Protein AF-A0A8S3JL96-F1 (afdb_monomer_lite)

pLDDT: mean 85.74, std 7.93, range [50.88, 94.62]

InterPro domains:
  IPR024743 Dynein heavy chain, coiled coil stalk [PF12777] (14-176)
  IPR026983 Dynein heavy chain [PTHR45703] (1-177)

Structure (mmCIF, N/CA/C/O backbone):
data_AF-A0A8S3JL96-F1
#
_entry.id   AF-A0A8S3JL96-F1
#
loop_
_atom_site.group_PDB
_atom_site.id
_atom_site.type_symbol
_atom_site.label_atom_id
_atom_site.label_alt_id
_atom_site.label_comp_id
_atom_site.label_asym_id
_atom_site.label_entity_id
_atom_site.label_seq_id
_atom_site.pdbx_PDB_ins_code
_atom_site.Cartn_x
_atom_site.Cartn_y
_atom_site.Cartn_z
_atom_site.occupancy
_atom_site.B_iso_or_equiv
_atom_site.auth_seq_id
_atom_site.auth_comp_id
_atom_site.auth_asym_id
_atom_site.auth_atom_id
_atom_site.pdbx_PDB_model_num
ATOM 1 N N . MET A 1 1 ? -41.394 -16.603 81.533 1.00 56.28 1 MET A N 1
ATOM 2 C CA . MET A 1 1 ? -42.160 -16.018 80.413 1.00 56.28 1 MET A CA 1
ATOM 3 C C . MET A 1 1 ? -42.351 -14.508 80.571 1.00 56.28 1 MET A C 1
ATOM 5 O O . MET A 1 1 ? -41.988 -13.800 79.649 1.00 56.28 1 MET A O 1
ATOM 9 N N . GLN A 1 2 ? -42.802 -13.979 81.721 1.00 60.47 2 GLN A N 1
ATOM 10 C CA . GLN A 1 2 ? -42.933 -12.517 81.937 1.00 60.47 2 GLN A CA 1
ATOM 11 C C . GLN A 1 2 ? -41.610 -11.730 81.825 1.00 60.47 2 GLN A C 1
ATOM 13 O O . GLN A 1 2 ? -41.529 -10.805 81.030 1.00 60.47 2 GLN A O 1
ATOM 18 N N . LYS A 1 3 ? -40.536 -12.168 82.503 1.00 60.88 3 LYS A N 1
ATOM 19 C CA . LYS A 1 3 ? -39.196 -11.545 82.381 1.00 60.88 3 LYS A CA 1
ATOM 20 C C . LYS A 1 3 ? -38.613 -11.588 80.961 1.00 60.88 3 LYS A C 1
ATOM 22 O O . LYS A 1 3 ? -37.735 -10.810 80.616 1.00 60.88 3 LYS A O 1
ATOM 27 N N . THR A 1 4 ? -39.072 -12.538 80.149 1.00 60.00 4 THR A N 1
ATOM 28 C CA . THR A 1 4 ? -38.648 -12.697 78.756 1.00 60.00 4 THR A CA 1
ATOM 29 C C . THR A 1 4 ? -39.321 -11.643 77.873 1.00 60.00 4 THR A C 1
ATOM 31 O O . THR A 1 4 ? -38.660 -11.068 77.020 1.00 60.00 4 THR A O 1
ATOM 34 N N . LEU A 1 5 ? -40.599 -11.339 78.135 1.00 63.16 5 LEU A N 1
ATOM 35 C CA . LEU A 1 5 ? -41.373 -10.297 77.449 1.00 63.16 5 LEU A CA 1
ATOM 36 C C . LEU A 1 5 ? -40.891 -8.879 77.802 1.00 63.16 5 LEU A C 1
ATOM 38 O O . LEU A 1 5 ? -40.748 -8.058 76.903 1.00 63.16 5 LEU A O 1
ATOM 42 N N . GLU A 1 6 ? -40.563 -8.613 79.072 1.00 67.25 6 GLU A N 1
ATOM 43 C CA . GLU A 1 6 ? -40.017 -7.312 79.510 1.00 67.25 6 GLU A CA 1
ATOM 44 C C . GLU A 1 6 ? -38.640 -7.001 78.897 1.00 67.25 6 GLU A C 1
ATOM 46 O O . GLU A 1 6 ? -38.364 -5.851 78.573 1.00 67.25 6 GLU A O 1
ATOM 51 N N . ASN A 1 7 ? -37.788 -8.012 78.675 1.00 72.38 7 ASN A N 1
ATOM 52 C CA . ASN A 1 7 ? -36.484 -7.831 78.018 1.00 72.38 7 ASN A CA 1
ATOM 53 C C . ASN A 1 7 ? -36.574 -7.699 76.487 1.00 72.38 7 ASN A C 1
ATOM 55 O O . ASN A 1 7 ? -35.686 -7.110 75.875 1.00 72.38 7 ASN A O 1
ATOM 59 N N . LEU A 1 8 ? -37.622 -8.242 75.862 1.00 74.75 8 LEU A N 1
ATOM 60 C CA . LEU A 1 8 ? -37.843 -8.162 74.412 1.00 74.75 8 LEU A CA 1
ATOM 61 C C . LEU A 1 8 ? -38.391 -6.794 73.980 1.00 74.75 8 LEU A C 1
ATOM 63 O O . LEU A 1 8 ? -38.105 -6.336 72.880 1.00 74.75 8 LEU A O 1
ATOM 67 N N . GLN A 1 9 ? -39.136 -6.116 74.853 1.00 74.44 9 GLN A N 1
ATOM 68 C CA . GLN A 1 9 ? -39.719 -4.798 74.589 1.00 74.44 9 GLN A CA 1
ATOM 69 C C . GLN A 1 9 ? -38.694 -3.700 74.227 1.00 74.44 9 GLN A C 1
ATOM 71 O O . GLN A 1 9 ? -38.885 -3.041 73.206 1.00 74.44 9 GLN A O 1
ATOM 76 N N . PRO A 1 10 ? -37.592 -3.491 74.978 1.00 82.06 10 PRO A N 1
ATOM 77 C CA . PRO A 1 10 ? -36.582 -2.495 74.612 1.00 82.06 10 PRO A CA 1
ATOM 78 C C . PRO A 1 10 ? -35.797 -2.885 73.352 1.00 82.06 10 PRO A C 1
ATOM 80 O O . PRO A 1 10 ? -35.414 -2.007 72.584 1.00 82.06 10 PRO A O 1
ATOM 83 N N . GLN A 1 11 ? -35.608 -4.186 73.101 1.00 80.06 11 GLN A N 1
ATOM 84 C CA . GLN A 1 11 ? -34.955 -4.678 71.884 1.00 80.06 11 GLN A CA 1
ATOM 85 C C . GLN A 1 11 ? -35.807 -4.433 70.635 1.00 80.06 11 GLN A C 1
ATOM 87 O O . GLN A 1 11 ? -35.257 -4.107 69.588 1.00 80.06 11 GLN A O 1
ATOM 92 N N . LEU A 1 12 ? -37.135 -4.546 70.745 1.00 79.56 12 LEU A N 1
ATOM 93 C CA . LEU A 1 12 ? -38.063 -4.207 69.664 1.00 79.56 12 LEU A CA 1
ATOM 94 C C . LEU A 1 12 ? -37.990 -2.718 69.312 1.00 79.56 12 LEU A C 1
ATOM 96 O O . LEU A 1 12 ? -37.844 -2.389 68.147 1.00 79.56 12 LEU A O 1
ATOM 100 N N . VAL A 1 13 ? -37.967 -1.826 70.306 1.00 82.31 13 VAL A N 1
ATOM 101 C CA . VAL A 1 13 ? -37.854 -0.374 70.068 1.00 82.31 13 VAL A CA 1
ATOM 102 C C . VAL A 1 13 ? -36.514 0.009 69.425 1.00 82.31 13 VAL A C 1
ATOM 104 O O . VAL A 1 13 ? -36.451 0.918 68.597 1.00 82.31 13 VAL A O 1
ATOM 107 N N . GLU A 1 14 ? -35.423 -0.663 69.798 1.00 85.81 14 GLU A N 1
ATOM 108 C CA . GLU A 1 14 ? -34.106 -0.442 69.187 1.00 85.81 14 GLU A CA 1
ATOM 109 C C . GLU A 1 14 ? -34.034 -0.998 67.754 1.00 85.81 14 GLU A C 1
ATOM 111 O O . GLU A 1 14 ? -33.449 -0.371 66.870 1.00 85.81 14 GLU A O 1
ATOM 116 N N . MET A 1 15 ? -34.661 -2.153 67.513 1.00 80.12 15 MET A N 1
ATOM 117 C CA . MET A 1 15 ? -34.818 -2.738 66.180 1.00 80.12 15 MET A CA 1
ATOM 118 C C . MET A 1 15 ? -35.679 -1.852 65.278 1.00 80.12 15 MET A C 1
ATOM 120 O O . MET A 1 15 ? -35.265 -1.589 64.156 1.00 80.12 15 MET A O 1
ATOM 124 N N . ASP A 1 16 ? -36.801 -1.328 65.774 1.00 83.94 16 ASP A N 1
ATOM 125 C CA . ASP A 1 16 ? -37.685 -0.425 65.028 1.00 83.94 16 ASP A CA 1
ATOM 126 C C . ASP A 1 16 ? -36.937 0.849 64.606 1.00 83.94 16 ASP A C 1
ATOM 128 O O . ASP A 1 16 ? -36.975 1.235 63.441 1.00 83.94 16 ASP A O 1
ATOM 132 N N . LYS A 1 17 ? -36.135 1.440 65.506 1.00 88.31 17 LYS A N 1
ATOM 133 C CA . LYS A 1 17 ? -35.262 2.575 65.154 1.00 88.31 17 LYS A CA 1
ATOM 134 C C . LYS A 1 17 ? -34.233 2.232 64.079 1.00 88.31 17 LYS A C 1
ATOM 136 O O . LYS A 1 17 ? -34.020 3.027 63.170 1.00 88.31 17 LYS A O 1
ATOM 141 N N . LYS A 1 18 ? -33.596 1.059 64.160 1.00 85.56 18 LYS A N 1
ATOM 142 C CA . LYS A 1 18 ? -32.660 0.598 63.119 1.00 85.56 18 LYS A CA 1
ATOM 143 C C . LYS A 1 18 ? -33.362 0.346 61.787 1.00 85.56 18 LYS A C 1
ATOM 145 O O . LYS A 1 18 ? -32.777 0.606 60.738 1.00 85.56 18 LYS A O 1
ATOM 150 N N . VAL A 1 19 ? -34.595 -0.155 61.806 1.00 86.56 19 VAL A N 1
ATOM 151 C CA . VAL A 1 19 ? -35.411 -0.328 60.598 1.00 86.56 19 VAL A CA 1
ATOM 152 C C . VAL A 1 19 ? -35.712 1.033 59.967 1.00 86.56 19 VAL A C 1
ATOM 154 O O . VAL A 1 19 ? -35.485 1.197 58.772 1.00 86.56 19 VAL A O 1
ATOM 157 N N . ASP A 1 20 ? -36.104 2.033 60.757 1.00 88.88 20 ASP A N 1
ATOM 158 C CA . ASP A 1 20 ? -36.345 3.392 60.256 1.00 88.88 20 ASP A CA 1
ATOM 159 C C . ASP A 1 20 ? -35.069 4.043 59.688 1.00 88.88 20 ASP A C 1
ATOM 161 O O . ASP A 1 20 ? -35.088 4.617 58.598 1.00 88.88 20 ASP A O 1
ATOM 165 N N . GLU A 1 21 ? -33.930 3.911 60.375 1.00 91.06 21 GLU A N 1
ATOM 166 C CA . GLU A 1 21 ? -32.639 4.431 59.899 1.00 91.06 21 GLU A CA 1
ATOM 167 C C . GLU A 1 21 ? -32.187 3.760 58.594 1.00 91.06 21 GLU A C 1
ATOM 169 O O . GLU A 1 21 ? -31.710 4.427 57.672 1.00 91.06 21 GLU A O 1
ATOM 174 N N . THR A 1 22 ? -32.357 2.441 58.485 1.00 87.25 22 THR A N 1
ATOM 175 C CA . THR A 1 22 ? -31.994 1.697 57.269 1.00 87.25 22 THR A CA 1
ATOM 176 C C . THR A 1 22 ? -32.932 1.997 56.104 1.00 87.25 22 THR A C 1
ATOM 178 O O . THR A 1 22 ? -32.457 2.100 54.974 1.00 87.25 22 THR A O 1
ATOM 181 N N . LEU A 1 23 ? -34.225 2.231 56.351 1.00 91.94 23 LEU A N 1
ATOM 182 C CA . LEU A 1 23 ? -35.177 2.667 55.324 1.00 91.94 23 LEU A CA 1
ATOM 183 C C . LEU A 1 23 ? -34.748 3.987 54.669 1.00 91.94 23 LEU A C 1
ATOM 18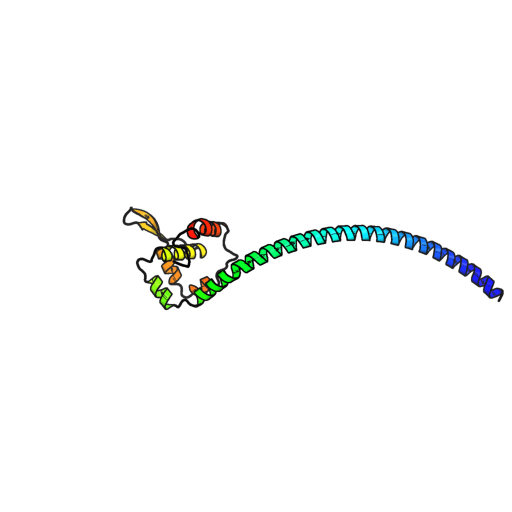5 O O . LEU A 1 23 ? -34.753 4.087 53.442 1.00 91.94 23 LEU A O 1
ATOM 189 N N . VAL A 1 24 ? -34.293 4.964 55.459 1.00 92.81 24 VAL A N 1
ATOM 190 C CA . VAL A 1 24 ? -33.800 6.254 54.938 1.00 92.81 24 VAL A CA 1
ATOM 191 C C . VAL A 1 24 ? -32.562 6.074 54.051 1.00 92.81 24 VAL A C 1
ATOM 193 O O . VAL A 1 24 ? -32.437 6.725 53.011 1.00 92.81 24 VAL A O 1
ATOM 196 N N . ILE A 1 25 ? -31.644 5.181 54.433 1.00 91.81 25 ILE A N 1
ATOM 197 C CA . ILE A 1 25 ? -30.442 4.878 53.639 1.00 91.81 25 ILE A CA 1
ATOM 198 C C . ILE A 1 25 ? -30.833 4.220 52.310 1.00 91.81 25 ILE A C 1
ATOM 200 O O . ILE A 1 25 ? -30.373 4.658 51.256 1.00 91.81 25 ILE A O 1
ATOM 204 N N . VAL A 1 26 ? -31.733 3.233 52.347 1.00 91.94 26 VAL A N 1
ATOM 205 C CA . VAL A 1 26 ? -32.210 2.520 51.152 1.00 91.94 26 VAL A CA 1
ATOM 206 C C . VAL A 1 26 ? -32.914 3.466 50.177 1.00 91.94 26 VAL A C 1
ATOM 208 O O . VAL A 1 26 ? -32.698 3.371 48.969 1.00 91.94 26 VAL A O 1
ATOM 211 N N . GLU A 1 27 ? -33.728 4.409 50.659 1.00 92.31 27 GLU A N 1
ATOM 212 C CA . GLU A 1 27 ? -34.361 5.405 49.786 1.00 92.31 27 GLU A CA 1
ATOM 213 C C . GLU A 1 27 ? -33.339 6.330 49.111 1.00 92.31 27 GLU A C 1
ATOM 215 O O . GLU A 1 27 ? -33.472 6.649 47.919 1.00 92.31 27 GLU A O 1
ATOM 220 N N . ARG A 1 28 ? -32.285 6.724 49.839 1.00 92.81 28 ARG A N 1
ATOM 221 C CA . ARG A 1 28 ? -31.193 7.529 49.278 1.00 92.81 28 ARG A CA 1
ATOM 222 C C . ARG A 1 28 ? -30.441 6.762 48.192 1.00 92.81 28 ARG A C 1
ATOM 224 O O . ARG A 1 28 ? -30.298 7.274 47.082 1.00 92.81 28 ARG A O 1
ATOM 231 N N . GLU A 1 29 ? -30.031 5.532 48.486 1.00 92.94 29 GLU A N 1
ATOM 232 C CA . GLU A 1 29 ? -29.316 4.661 47.546 1.00 92.94 29 GLU A CA 1
ATOM 233 C C . GLU A 1 29 ? -30.158 4.346 46.308 1.00 92.94 29 GLU A C 1
ATOM 235 O O . GLU A 1 29 ? -29.654 4.398 45.189 1.00 92.94 29 GLU A O 1
ATOM 240 N N . LYS A 1 30 ? -31.465 4.108 46.470 1.00 93.38 30 LYS A N 1
ATOM 241 C CA . LYS A 1 30 ? -32.387 3.897 45.346 1.00 93.38 30 LYS A CA 1
ATOM 242 C C . LYS A 1 30 ? -32.436 5.111 44.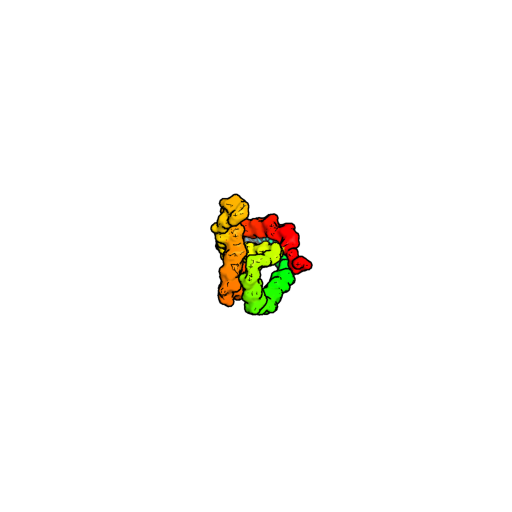418 1.00 93.38 30 LYS A C 1
ATOM 244 O O 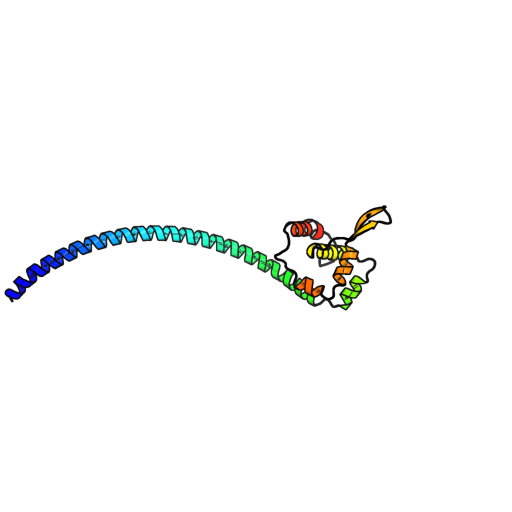. LYS A 1 30 ? -32.448 4.961 43.199 1.00 93.38 30 LYS A O 1
ATOM 249 N N . THR A 1 31 ? -32.450 6.316 44.982 1.00 92.00 31 THR A N 1
ATOM 250 C CA . THR A 1 31 ? -32.481 7.559 44.199 1.00 92.00 31 THR A CA 1
ATOM 251 C C . THR A 1 31 ? -31.159 7.794 43.465 1.00 92.00 31 THR A C 1
ATOM 253 O O . THR A 1 31 ? -31.159 8.212 42.305 1.00 92.00 31 THR A O 1
ATOM 256 N N . GLU A 1 32 ? -30.029 7.510 44.115 1.00 92.88 32 GLU A N 1
ATOM 257 C CA . GLU A 1 32 ? -28.696 7.573 43.504 1.00 92.88 32 GLU A CA 1
ATOM 258 C C . GLU A 1 32 ? -28.538 6.531 42.385 1.00 92.88 32 GLU A C 1
ATOM 260 O O . GLU A 1 32 ? -28.076 6.876 41.297 1.00 92.88 32 GLU A O 1
ATOM 265 N N . ALA A 1 33 ? -29.010 5.299 42.599 1.00 91.25 33 ALA A N 1
ATOM 266 C CA . ALA A 1 33 ? -28.988 4.228 41.606 1.00 91.25 33 ALA A CA 1
ATOM 267 C C . ALA A 1 33 ? -29.780 4.596 40.342 1.00 91.25 33 ALA A C 1
ATOM 269 O O . ALA A 1 33 ? -29.262 4.444 39.240 1.00 91.25 33 ALA A O 1
ATOM 270 N N . VAL A 1 34 ? -30.985 5.164 40.486 1.00 93.50 34 VAL A N 1
ATOM 271 C CA . VAL A 1 34 ? -31.799 5.617 39.339 1.00 93.50 34 VAL A CA 1
ATOM 272 C C . VAL A 1 34 ? -31.100 6.730 38.552 1.00 93.50 34 VAL A C 1
ATOM 274 O O . VAL A 1 34 ? -31.136 6.732 37.321 1.00 93.50 34 VAL A O 1
ATOM 277 N N . ARG A 1 35 ? -30.439 7.678 39.234 1.00 91.50 35 ARG A N 1
ATOM 278 C CA . ARG A 1 35 ? -29.657 8.724 38.549 1.00 91.50 35 ARG A CA 1
ATOM 279 C C . ARG A 1 35 ? -28.484 8.125 37.783 1.00 91.50 35 ARG A C 1
ATOM 281 O O . ARG A 1 35 ? -28.261 8.499 36.635 1.00 91.50 35 ARG A O 1
ATOM 288 N N . GLN A 1 36 ? -27.756 7.200 38.403 1.00 90.56 36 GLN A N 1
ATOM 289 C CA . GLN A 1 36 ? -26.611 6.555 37.771 1.00 90.56 36 GLN A CA 1
ATOM 290 C C . GLN A 1 36 ? -27.039 5.719 36.560 1.00 90.56 36 GLN A C 1
ATOM 292 O O . GLN A 1 36 ? -26.405 5.805 35.515 1.00 90.56 36 GLN A O 1
ATOM 297 N N . GLU A 1 37 ? -28.141 4.977 36.662 1.00 92.31 37 GLU A N 1
ATOM 298 C CA . GLU A 1 37 ? -28.706 4.193 35.559 1.00 92.31 37 GLU A CA 1
ATOM 299 C C . GLU A 1 37 ? -29.090 5.080 34.365 1.00 92.31 37 GLU A C 1
ATOM 301 O O . GLU A 1 37 ? -28.793 4.743 33.221 1.00 92.31 37 GLU A O 1
ATOM 306 N N . GLN A 1 38 ? -29.679 6.256 34.615 1.00 91.94 38 GLN A N 1
ATOM 307 C CA . GLN A 1 38 ? -29.977 7.219 33.550 1.00 91.94 38 GLN A CA 1
ATOM 308 C C . GLN A 1 38 ? -28.717 7.732 32.847 1.00 91.94 38 GLN A C 1
ATOM 310 O O . GLN A 1 38 ? -28.725 7.864 31.624 1.00 91.94 38 GLN A O 1
ATOM 315 N N . ILE A 1 39 ? -27.647 8.009 33.597 1.00 91.88 39 ILE A N 1
ATOM 316 C CA . ILE A 1 39 ? -26.367 8.451 33.026 1.00 91.88 39 ILE A CA 1
ATOM 317 C C . ILE A 1 39 ? -25.762 7.331 32.176 1.00 91.88 39 ILE A C 1
ATOM 319 O O . ILE A 1 39 ? -25.439 7.560 31.012 1.00 91.88 39 ILE A O 1
ATOM 323 N N . VAL A 1 40 ? -25.687 6.111 32.721 1.00 93.56 40 VAL A N 1
ATOM 324 C CA . VAL A 1 40 ? -25.131 4.950 32.011 1.00 93.56 40 VAL A CA 1
ATOM 325 C C . VAL A 1 40 ? -25.903 4.668 30.727 1.00 93.56 40 VAL A C 1
ATOM 327 O O . VAL A 1 40 ? -25.275 4.430 29.704 1.00 93.56 40 VAL A O 1
ATOM 330 N N . ARG A 1 41 ? -27.238 4.766 30.736 1.00 93.00 41 ARG A N 1
ATOM 331 C CA . ARG A 1 41 ? -28.050 4.558 29.528 1.00 93.00 41 ARG A CA 1
ATOM 332 C C . ARG A 1 41 ? -27.712 5.557 28.419 1.00 93.00 41 ARG A C 1
ATOM 334 O O . ARG A 1 41 ? -27.582 5.168 27.265 1.00 93.00 41 ARG A O 1
ATOM 341 N N . VAL A 1 42 ? -27.558 6.837 28.762 1.00 93.31 42 VAL A N 1
ATOM 342 C CA . VAL A 1 42 ? -27.196 7.880 27.785 1.00 93.31 42 VAL A CA 1
ATOM 343 C C . VAL A 1 42 ? -25.785 7.656 27.237 1.00 93.31 42 VAL A C 1
ATOM 345 O O . VAL A 1 42 ? -25.544 7.858 26.046 1.00 93.31 42 VAL A O 1
ATOM 348 N N . ASP A 1 43 ? -24.847 7.246 28.087 1.00 92.00 43 ASP A N 1
ATOM 349 C CA . ASP A 1 43 ? -23.479 6.951 27.659 1.00 92.00 43 ASP A CA 1
ATOM 350 C C . ASP A 1 43 ? -23.411 5.675 26.805 1.00 92.00 43 ASP A C 1
ATOM 352 O O . ASP A 1 43 ? -22.670 5.638 25.824 1.00 92.00 43 ASP A O 1
ATOM 356 N N . GLU A 1 44 ? -24.225 4.663 27.113 1.00 93.44 44 GLU A N 1
ATOM 357 C CA . GLU A 1 44 ? -24.362 3.437 26.325 1.00 93.44 44 GLU A CA 1
ATOM 358 C C . GLU A 1 44 ? -24.942 3.719 24.933 1.00 93.44 44 GLU A C 1
ATOM 360 O O . GLU A 1 44 ? -24.410 3.223 23.939 1.00 93.44 44 GLU A O 1
ATOM 365 N N . GLU A 1 45 ? -25.976 4.561 24.830 1.00 93.06 45 GLU A N 1
ATOM 366 C CA . GLU A 1 45 ? -26.529 4.998 23.542 1.00 93.06 45 GLU A CA 1
ATOM 367 C C . GLU A 1 45 ? -25.456 5.688 22.685 1.00 93.06 45 GLU A C 1
ATOM 369 O O . GLU A 1 45 ? -25.216 5.277 21.548 1.00 93.06 45 GLU A O 1
ATOM 374 N N . LYS A 1 46 ? -24.722 6.658 23.248 1.00 92.94 46 LYS A N 1
ATOM 375 C CA . LYS A 1 46 ? -23.631 7.348 22.535 1.00 92.94 46 LYS A CA 1
ATOM 376 C C . LYS A 1 46 ? -22.497 6.406 22.137 1.00 92.94 46 LYS A C 1
ATOM 378 O O . LYS A 1 46 ? -21.952 6.528 21.039 1.00 92.94 46 LYS A O 1
ATOM 383 N N . ALA A 1 47 ? -22.117 5.480 23.015 1.00 93.44 47 ALA A N 1
ATOM 384 C CA . ALA A 1 47 ? -21.080 4.497 22.725 1.00 93.44 47 ALA A CA 1
ATOM 385 C C . ALA A 1 47 ? -21.508 3.563 21.585 1.00 93.44 47 ALA A C 1
ATOM 387 O O . ALA A 1 47 ? -20.707 3.273 20.695 1.00 93.44 47 ALA A O 1
ATOM 388 N N . ASN A 1 48 ? -22.773 3.138 21.571 1.00 94.62 48 ASN A N 1
ATOM 389 C CA . ASN A 1 48 ? -23.330 2.303 20.512 1.00 94.62 48 ASN A CA 1
ATOM 390 C C . ASN A 1 48 ? -23.425 3.047 19.173 1.00 94.62 48 ASN A C 1
ATOM 392 O O . ASN A 1 48 ? -23.097 2.461 18.143 1.00 94.62 48 ASN A O 1
ATOM 396 N N . GLU A 1 49 ? -23.789 4.332 19.167 1.00 94.00 49 GLU A N 1
ATOM 397 C CA . GLU A 1 49 ? -23.764 5.167 17.956 1.00 94.00 49 GLU A CA 1
ATOM 398 C C . GLU A 1 49 ? -22.346 5.311 17.386 1.00 94.00 49 GLU A C 1
ATOM 400 O O . GLU A 1 49 ? -22.119 5.102 16.191 1.00 94.00 49 GLU A O 1
ATOM 405 N N . GLN A 1 50 ? -21.365 5.622 18.239 1.00 92.69 50 GLN A N 1
ATOM 406 C CA . GLN A 1 50 ? -19.964 5.732 17.821 1.00 92.69 50 GLN A CA 1
ATOM 407 C C . GLN A 1 50 ? -19.419 4.398 17.314 1.00 92.69 50 GLN A C 1
ATOM 409 O O . GLN A 1 50 ? -18.715 4.367 16.304 1.00 92.69 50 GLN A O 1
ATOM 414 N N . LYS A 1 51 ? -19.773 3.296 17.981 1.00 94.00 51 LYS A N 1
ATOM 415 C CA . LYS A 1 51 ? -19.413 1.947 17.551 1.00 94.00 51 LYS A CA 1
ATOM 416 C C . LYS A 1 51 ? -20.009 1.626 16.184 1.00 94.00 51 LYS A C 1
ATOM 418 O O . LYS A 1 51 ? -19.271 1.186 15.314 1.00 94.00 51 LYS A O 1
ATOM 423 N N . ALA A 1 52 ? -21.296 1.897 15.970 1.00 94.12 52 ALA A N 1
ATOM 424 C CA . ALA A 1 52 ? -21.947 1.658 14.684 1.00 94.12 52 ALA A CA 1
ATOM 425 C C . ALA A 1 52 ? -21.285 2.456 13.548 1.00 94.12 52 ALA A C 1
ATOM 427 O O . ALA A 1 52 ? -21.037 1.909 12.476 1.00 94.12 52 ALA A O 1
ATOM 428 N N . SER A 1 53 ? -20.932 3.721 13.800 1.00 92.19 53 SER A N 1
ATOM 429 C CA . SER A 1 53 ? -20.199 4.555 12.839 1.00 92.19 53 SER A CA 1
ATOM 430 C C . SER A 1 53 ? -18.799 4.002 12.534 1.00 92.19 53 SER A C 1
ATOM 432 O O . SER A 1 53 ? -18.412 3.876 11.373 1.00 92.19 53 SER A O 1
ATOM 434 N N . ALA A 1 54 ? -18.049 3.598 13.563 1.00 92.88 54 ALA A N 1
ATOM 435 C CA . ALA A 1 54 ? -16.729 2.997 13.392 1.00 92.88 54 ALA A CA 1
ATOM 436 C C . ALA A 1 54 ? -16.789 1.651 12.649 1.00 92.88 54 ALA A C 1
ATOM 438 O O . ALA A 1 54 ? -15.956 1.394 11.780 1.00 92.88 54 ALA A O 1
ATOM 439 N N . ASP A 1 55 ? -17.785 0.817 12.959 1.00 93.75 55 ASP A N 1
ATOM 440 C CA . ASP A 1 55 ? -18.015 -0.468 12.299 1.00 93.75 55 ASP A CA 1
ATOM 441 C C . ASP A 1 55 ? -18.370 -0.270 10.818 1.00 93.75 55 ASP A C 1
ATOM 443 O O . ASP A 1 55 ? -17.886 -1.022 9.971 1.00 93.75 55 ASP A O 1
ATOM 447 N N . GLN A 1 56 ? -19.138 0.773 10.483 1.00 93.69 56 GLN A N 1
ATOM 448 C CA . GLN A 1 56 ? -19.438 1.121 9.094 1.00 93.69 56 GLN A CA 1
ATOM 449 C C . GLN A 1 56 ? -18.177 1.540 8.328 1.00 93.69 56 GLN A C 1
ATOM 451 O O . GLN A 1 56 ? -17.896 0.982 7.269 1.00 93.69 56 GLN A O 1
ATOM 456 N N . ILE A 1 57 ? -17.388 2.474 8.870 1.00 91.19 57 ILE A N 1
ATOM 457 C CA . ILE A 1 57 ? -16.141 2.930 8.232 1.00 91.19 57 ILE A CA 1
ATOM 458 C C . ILE A 1 57 ? -15.184 1.751 8.038 1.00 91.19 57 ILE A C 1
ATOM 460 O O . ILE A 1 57 ? -14.571 1.603 6.982 1.00 91.19 57 ILE A O 1
ATOM 464 N N . LYS A 1 58 ? -15.077 0.881 9.048 1.00 92.88 58 LYS A N 1
ATOM 465 C CA . LYS A 1 58 ? -14.255 -0.323 8.965 1.00 92.88 58 LYS A CA 1
ATOM 466 C C . LYS A 1 58 ? -14.728 -1.244 7.841 1.00 92.88 58 LYS A C 1
ATOM 468 O O . LYS A 1 58 ? -13.901 -1.682 7.050 1.00 92.88 58 LYS A O 1
ATOM 473 N N . ALA A 1 59 ? -16.030 -1.507 7.749 1.00 92.81 59 ALA A N 1
ATOM 474 C CA . ALA A 1 59 ? -16.590 -2.354 6.701 1.00 92.81 59 ALA A CA 1
ATOM 475 C C . ALA A 1 59 ? -16.340 -1.782 5.294 1.00 92.81 59 ALA A C 1
ATOM 477 O O . ALA A 1 59 ? -16.001 -2.534 4.381 1.00 92.81 59 ALA A O 1
ATOM 478 N N . GLU A 1 60 ? -16.460 -0.463 5.121 1.00 91.19 60 GLU A N 1
ATOM 479 C CA . GLU A 1 60 ? -16.158 0.217 3.855 1.00 91.19 60 GLU A CA 1
ATOM 480 C C . GLU A 1 60 ? -14.673 0.069 3.477 1.00 91.19 60 GLU A C 1
ATOM 482 O O . GLU A 1 60 ? -14.356 -0.328 2.355 1.00 91.19 60 GLU A O 1
ATOM 487 N N . CYS A 1 61 ? -13.755 0.297 4.423 1.00 90.94 61 CYS A N 1
ATOM 488 C CA . CYS A 1 61 ? -12.320 0.116 4.193 1.00 90.94 61 CYS A CA 1
ATOM 489 C C . CYS A 1 61 ? -11.939 -1.343 3.902 1.00 90.94 61 CYS A C 1
ATOM 491 O O . CYS A 1 61 ? -11.125 -1.594 3.011 1.00 90.94 61 CYS A O 1
ATOM 493 N N . ASP A 1 62 ? -12.514 -2.297 4.637 1.00 90.56 62 ASP A N 1
ATOM 494 C CA . ASP A 1 62 ? -12.254 -3.725 4.445 1.00 90.56 62 ASP A CA 1
ATOM 495 C C . ASP A 1 62 ? -12.710 -4.165 3.044 1.00 90.56 62 ASP A C 1
ATOM 497 O O . ASP A 1 62 ? -11.977 -4.874 2.354 1.00 90.56 62 ASP A O 1
ATOM 501 N N . LEU A 1 63 ? -13.854 -3.666 2.564 1.00 91.88 63 LEU A N 1
ATOM 502 C CA . LEU A 1 63 ? -14.360 -3.955 1.221 1.00 91.88 63 LEU A CA 1
ATOM 503 C C . LEU A 1 63 ? -13.439 -3.412 0.119 1.00 91.88 63 LEU A C 1
ATOM 505 O O . LEU A 1 63 ? -13.114 -4.129 -0.831 1.00 91.88 63 LEU A O 1
ATOM 509 N N . GLU A 1 64 ? -12.990 -2.160 0.230 1.00 89.25 64 GLU A N 1
ATOM 510 C CA . GLU A 1 64 ? -12.050 -1.578 -0.738 1.00 89.25 64 GLU A CA 1
ATOM 511 C C . GLU A 1 64 ? -10.700 -2.310 -0.735 1.00 89.25 64 GLU A C 1
ATOM 513 O O . GLU A 1 64 ? -10.102 -2.553 -1.793 1.00 89.25 64 GLU A O 1
ATOM 518 N N . LEU A 1 65 ? -10.230 -2.712 0.448 1.00 87.88 65 LEU A N 1
ATOM 519 C CA . LEU A 1 65 ? -9.000 -3.476 0.605 1.00 87.88 65 LEU A CA 1
ATOM 52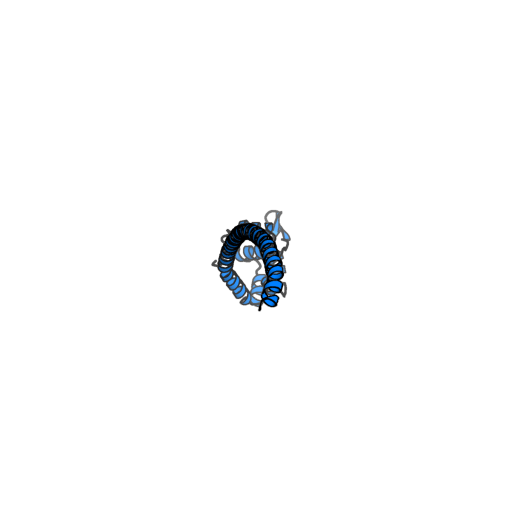0 C C . LEU A 1 65 ? -9.118 -4.865 -0.030 1.00 87.88 65 LEU A C 1
ATOM 522 O O . LEU A 1 65 ? -8.222 -5.286 -0.769 1.00 87.88 65 LEU A O 1
ATOM 526 N N . GLU A 1 66 ? -10.221 -5.570 0.222 1.00 91.38 66 GLU A N 1
ATOM 527 C CA . GLU A 1 66 ? -10.507 -6.870 -0.381 1.00 91.38 66 GLU A CA 1
ATOM 528 C C . GLU A 1 66 ? -10.623 -6.781 -1.902 1.00 91.38 66 GLU A C 1
ATOM 530 O O . GLU A 1 66 ? -10.139 -7.675 -2.596 1.00 91.38 66 GLU A O 1
ATOM 535 N N . ALA A 1 67 ? -11.171 -5.692 -2.445 1.00 88.94 67 ALA A N 1
ATOM 536 C CA . ALA A 1 67 ? -11.217 -5.466 -3.887 1.00 88.94 67 ALA A CA 1
ATOM 537 C C . ALA A 1 67 ? -9.817 -5.244 -4.498 1.00 88.94 67 ALA A C 1
ATOM 539 O O . ALA A 1 67 ? -9.537 -5.706 -5.609 1.00 88.94 67 ALA A O 1
ATOM 540 N N . ALA A 1 68 ? -8.909 -4.574 -3.781 1.00 88.81 68 ALA A N 1
ATOM 541 C CA . ALA A 1 68 ? -7.550 -4.293 -4.252 1.00 88.81 68 ALA A CA 1
ATOM 542 C C . ALA A 1 68 ? -6.584 -5.487 -4.098 1.00 88.81 68 ALA A C 1
ATOM 544 O O . ALA A 1 68 ? -5.654 -5.663 -4.899 1.00 88.81 68 ALA A O 1
ATOM 545 N N . MET A 1 69 ? -6.798 -6.337 -3.090 1.00 88.19 69 MET A N 1
ATOM 546 C CA . MET A 1 69 ? -5.896 -7.437 -2.734 1.00 88.19 69 MET A CA 1
ATOM 547 C C . MET A 1 69 ? -5.641 -8.451 -3.874 1.00 88.19 69 MET A C 1
ATOM 549 O O . MET A 1 69 ? -4.487 -8.852 -4.053 1.00 88.19 69 MET A O 1
ATOM 553 N N . PRO A 1 70 ? -6.633 -8.865 -4.692 1.00 91.69 70 PRO A N 1
ATOM 554 C CA . PRO A 1 70 ? -6.414 -9.779 -5.811 1.00 91.69 70 PRO A CA 1
ATOM 555 C C . PRO A 1 70 ? -5.489 -9.205 -6.883 1.00 91.69 70 PRO A C 1
ATOM 557 O O . PRO A 1 70 ? -4.643 -9.922 -7.415 1.00 91.69 70 PRO A O 1
ATOM 560 N N . ALA A 1 71 ? -5.631 -7.919 -7.216 1.00 87.50 71 ALA A N 1
ATOM 561 C CA . ALA A 1 71 ? -4.743 -7.262 -8.173 1.00 87.50 71 ALA A CA 1
ATOM 562 C C . ALA A 1 71 ? -3.312 -7.185 -7.620 1.00 87.50 71 ALA A C 1
ATOM 564 O O . ALA A 1 71 ? -2.355 -7.485 -8.333 1.00 87.50 71 ALA A O 1
ATOM 565 N N . PHE A 1 72 ? -3.173 -6.879 -6.328 1.00 87.12 72 PHE A N 1
ATOM 566 C CA . PHE A 1 72 ? -1.879 -6.837 -5.655 1.00 87.12 72 PHE A CA 1
ATOM 567 C C . PHE A 1 72 ? -1.176 -8.207 -5.614 1.00 87.12 72 PHE A C 1
ATOM 569 O O . PHE A 1 72 ? 0.013 -8.310 -5.931 1.00 87.12 72 PHE A O 1
ATOM 576 N N . LYS A 1 73 ? -1.905 -9.275 -5.266 1.00 89.88 73 LYS A N 1
ATOM 577 C CA . LYS A 1 73 ? -1.374 -10.647 -5.257 1.00 89.88 73 LYS A CA 1
ATOM 578 C C . LYS A 1 73 ? -0.926 -11.077 -6.650 1.00 89.88 73 LYS A C 1
ATOM 580 O O . LYS A 1 73 ? 0.216 -11.500 -6.799 1.00 89.88 73 LYS A O 1
ATOM 585 N N . ARG A 1 74 ? -1.758 -10.854 -7.675 1.00 89.19 74 ARG A N 1
ATOM 586 C CA . ARG A 1 74 ? -1.398 -11.140 -9.075 1.00 89.19 74 ARG A CA 1
ATOM 587 C C . ARG A 1 74 ? -0.135 -10.401 -9.514 1.00 89.19 74 ARG A C 1
ATOM 589 O O . ARG A 1 74 ? 0.728 -11.001 -10.142 1.00 89.19 74 ARG A O 1
ATOM 596 N N . ALA A 1 75 ? 0.008 -9.123 -9.158 1.00 88.56 75 ALA A N 1
ATOM 597 C CA . ALA A 1 75 ? 1.210 -8.353 -9.476 1.00 88.56 75 ALA A CA 1
ATOM 598 C C . ALA A 1 75 ? 2.462 -8.902 -8.765 1.00 88.56 75 ALA A C 1
ATOM 600 O O . ALA A 1 75 ? 3.535 -8.976 -9.361 1.00 88.56 75 ALA A O 1
ATOM 601 N N . THR A 1 76 ? 2.321 -9.333 -7.509 1.00 88.06 76 THR A N 1
ATOM 602 C CA . THR A 1 76 ? 3.415 -9.931 -6.726 1.00 88.06 76 THR A CA 1
ATOM 603 C C . THR A 1 76 ? 3.833 -11.287 -7.298 1.00 88.06 76 THR A C 1
ATOM 605 O O . THR A 1 76 ? 5.021 -11.573 -7.423 1.00 88.06 76 THR A O 1
ATOM 608 N N . GLU A 1 77 ? 2.867 -12.120 -7.683 1.00 91.00 77 GLU A N 1
ATOM 609 C CA . GLU A 1 77 ? 3.116 -13.399 -8.351 1.00 91.00 77 GLU A CA 1
ATOM 610 C C . GLU A 1 77 ? 3.806 -13.190 -9.699 1.00 91.00 77 GLU A C 1
ATOM 612 O O . GLU A 1 77 ? 4.846 -13.800 -9.938 1.00 91.00 77 GLU A O 1
ATOM 617 N N . ALA A 1 78 ? 3.306 -12.271 -10.533 1.00 88.88 78 ALA A N 1
ATOM 618 C CA . ALA A 1 78 ? 3.925 -11.934 -11.812 1.00 88.88 78 ALA A CA 1
ATOM 619 C C . ALA A 1 78 ? 5.387 -11.496 -11.635 1.00 88.88 78 ALA A C 1
ATOM 621 O O . ALA A 1 78 ? 6.265 -11.990 -12.341 1.00 88.88 78 ALA A O 1
ATOM 622 N N . LEU A 1 79 ? 5.677 -10.651 -10.641 1.00 87.75 79 LEU A N 1
ATOM 623 C CA . LEU A 1 79 ? 7.039 -10.208 -10.339 1.00 87.75 79 LEU A CA 1
ATOM 624 C C . LEU A 1 79 ? 7.971 -11.372 -9.958 1.00 87.75 79 LEU A C 1
ATOM 626 O O . LEU A 1 79 ? 9.133 -11.378 -10.357 1.00 87.75 79 LEU A O 1
ATOM 630 N N . ASN A 1 80 ? 7.459 -12.383 -9.250 1.00 88.38 80 ASN A N 1
ATOM 631 C CA . ASN A 1 80 ? 8.215 -13.589 -8.896 1.00 88.38 80 ASN A CA 1
ATOM 632 C C . ASN A 1 80 ? 8.467 -14.535 -10.084 1.00 88.38 80 ASN A C 1
ATOM 634 O O . ASN A 1 80 ? 9.328 -15.407 -9.988 1.00 88.38 80 ASN A O 1
ATOM 638 N N . THR A 1 81 ? 7.746 -14.383 -11.201 1.00 90.62 81 THR A N 1
ATOM 639 C CA . THR A 1 81 ? 7.994 -15.175 -12.421 1.00 90.62 81 THR A CA 1
ATOM 640 C C . THR A 1 81 ? 9.099 -14.602 -13.310 1.00 90.62 81 THR A C 1
ATOM 642 O O . THR A 1 81 ? 9.597 -15.309 -14.190 1.00 90.62 81 THR A O 1
ATOM 645 N N . ILE A 1 82 ? 9.500 -13.343 -13.088 1.00 88.75 82 ILE A N 1
ATOM 646 C CA . ILE A 1 82 ? 10.514 -12.666 -13.901 1.00 88.75 82 ILE A CA 1
ATOM 647 C C . ILE A 1 82 ? 11.889 -13.255 -13.603 1.00 88.75 82 ILE A C 1
ATOM 649 O O . ILE A 1 82 ? 12.359 -13.251 -12.464 1.00 88.75 82 ILE A O 1
ATOM 653 N N . LYS A 1 83 ? 12.564 -13.719 -14.654 1.00 89.38 83 LYS A N 1
ATOM 654 C CA . LYS A 1 83 ? 13.912 -14.275 -14.540 1.00 89.38 83 LYS A CA 1
ATOM 655 C C . LYS A 1 83 ? 14.992 -13.200 -14.724 1.00 89.38 83 LYS A C 1
ATOM 657 O O . LYS A 1 83 ? 14.775 -12.232 -15.460 1.00 89.38 83 LYS A O 1
ATOM 662 N N . PRO A 1 84 ? 16.183 -13.367 -14.120 1.00 86.81 84 PRO A N 1
ATOM 663 C CA . PRO A 1 84 ? 17.299 -12.435 -14.289 1.00 86.81 84 PRO A CA 1
ATOM 664 C C . PRO A 1 84 ? 17.703 -12.204 -15.752 1.00 86.81 84 PRO A C 1
ATOM 666 O O . PRO A 1 84 ? 18.086 -11.091 -16.111 1.00 86.81 84 PRO A O 1
ATOM 669 N N . GLU A 1 85 ? 17.583 -13.219 -16.612 1.00 89.19 85 GLU A N 1
ATOM 670 C CA . GLU A 1 85 ? 17.911 -13.112 -18.038 1.00 89.19 85 GLU A CA 1
ATOM 671 C C . GLU A 1 85 ? 16.989 -12.117 -18.755 1.00 89.19 85 GLU A C 1
ATOM 673 O O . GLU A 1 85 ? 17.462 -11.284 -19.524 1.00 89.19 85 GLU A O 1
ATOM 678 N N . GLN A 1 86 ? 15.692 -12.117 -18.430 1.00 88.75 86 GLN A N 1
ATOM 679 C CA . GLN A 1 86 ? 14.710 -11.195 -19.018 1.00 88.75 86 GLN A CA 1
ATOM 680 C C . GLN A 1 86 ? 14.997 -9.737 -18.627 1.00 88.75 86 GLN A C 1
ATOM 682 O O . GLN A 1 86 ? 14.822 -8.816 -19.425 1.00 88.75 86 GLN A O 1
ATOM 687 N N . ILE A 1 87 ? 15.500 -9.514 -17.409 1.00 88.81 87 ILE A N 1
ATOM 688 C CA . ILE A 1 87 ? 15.936 -8.187 -16.949 1.00 88.81 87 ILE A CA 1
ATOM 689 C C . ILE A 1 87 ? 17.186 -7.742 -17.713 1.00 88.81 87 ILE A C 1
ATOM 691 O O . ILE A 1 87 ? 17.286 -6.580 -18.116 1.00 88.81 87 ILE A O 1
ATOM 695 N N . ALA A 1 88 ? 18.131 -8.658 -17.942 1.00 88.94 88 ALA A N 1
ATOM 696 C CA . ALA A 1 88 ? 19.333 -8.375 -18.719 1.00 88.94 88 ALA A CA 1
ATOM 697 C C . ALA A 1 88 ? 19.000 -8.027 -20.181 1.00 88.94 88 ALA A C 1
ATOM 699 O O . ALA A 1 88 ? 19.547 -7.058 -20.712 1.00 88.94 88 ALA A O 1
ATOM 700 N N . GLU A 1 89 ? 18.062 -8.750 -20.800 1.00 88.88 89 GLU A N 1
ATOM 701 C CA . GLU A 1 89 ? 17.547 -8.451 -22.142 1.00 88.88 89 GLU A CA 1
ATOM 702 C C . GLU A 1 89 ? 16.900 -7.065 -22.199 1.00 88.88 89 GLU A C 1
ATOM 704 O O . GLU A 1 89 ? 17.248 -6.254 -23.060 1.00 88.88 89 GLU A O 1
ATOM 709 N N . MET A 1 90 ? 16.024 -6.747 -21.240 1.00 88.25 90 MET A N 1
ATOM 710 C CA . MET A 1 90 ? 15.364 -5.441 -21.165 1.00 88.25 90 MET A CA 1
ATOM 711 C C . MET A 1 90 ? 16.368 -4.295 -20.980 1.00 88.25 90 MET A C 1
ATOM 713 O O . MET A 1 90 ? 16.247 -3.250 -21.619 1.00 88.25 90 MET A O 1
ATOM 717 N N . LYS A 1 91 ? 17.414 -4.499 -20.172 1.00 87.50 91 LYS A N 1
ATOM 718 C CA . LYS A 1 91 ? 18.502 -3.527 -19.987 1.00 87.50 91 LYS A CA 1
ATOM 719 C C . LYS A 1 91 ? 19.316 -3.306 -21.267 1.00 87.50 91 LYS A C 1
ATOM 721 O O . LYS A 1 91 ? 19.749 -2.179 -21.526 1.00 87.50 91 LYS A O 1
ATOM 726 N N . ALA A 1 92 ? 19.538 -4.359 -22.056 1.00 88.62 92 ALA A N 1
ATOM 727 C CA . ALA A 1 92 ? 20.314 -4.309 -23.295 1.00 88.62 92 ALA A CA 1
ATOM 728 C C . ALA A 1 92 ? 19.576 -3.615 -24.459 1.00 88.62 92 ALA A C 1
ATOM 730 O O . ALA A 1 92 ? 20.193 -3.305 -25.484 1.00 88.62 92 ALA A O 1
ATOM 731 N N . MET A 1 93 ? 18.277 -3.322 -24.311 1.00 87.50 93 MET A N 1
ATOM 732 C CA . MET A 1 93 ? 17.495 -2.614 -25.323 1.00 87.50 93 MET A CA 1
ATOM 733 C C . MET A 1 93 ? 18.007 -1.180 -25.520 1.00 87.50 93 MET A C 1
ATOM 735 O O . MET A 1 93 ? 17.911 -0.324 -24.640 1.00 87.50 93 MET A O 1
ATOM 739 N N . LYS A 1 94 ? 18.517 -0.893 -26.723 1.00 81.50 94 LYS A N 1
ATOM 740 C CA . LYS A 1 94 ? 18.963 0.459 -27.107 1.00 81.50 94 LYS A CA 1
ATOM 741 C C . LYS A 1 94 ? 17.796 1.423 -27.329 1.00 81.50 94 LYS A C 1
ATOM 743 O O . LYS A 1 94 ? 17.937 2.616 -27.089 1.00 81.50 94 LYS A O 1
ATOM 748 N N . ASN A 1 95 ? 16.658 0.910 -27.796 1.00 81.69 95 ASN A N 1
ATOM 749 C CA . ASN A 1 95 ? 15.441 1.687 -28.006 1.00 81.69 95 ASN A CA 1
ATOM 750 C C . ASN A 1 95 ? 14.219 0.862 -27.574 1.00 81.69 95 ASN A C 1
ATOM 752 O O . ASN A 1 95 ? 13.666 0.128 -28.393 1.00 81.69 95 ASN A O 1
ATOM 756 N N . PRO A 1 96 ? 13.828 0.919 -26.293 1.00 84.62 96 PRO A N 1
ATOM 757 C CA . PRO A 1 96 ? 12.698 0.138 -25.805 1.00 84.62 96 PRO A CA 1
ATOM 758 C C . PRO A 1 96 ? 11.358 0.658 -26.361 1.00 84.62 96 PRO A C 1
ATOM 760 O O . PRO A 1 96 ? 11.244 1.849 -26.690 1.00 84.62 96 PRO A O 1
ATOM 763 N N . PRO A 1 97 ? 10.331 -0.208 -26.441 1.00 87.38 97 PRO A N 1
ATOM 764 C CA . PRO A 1 97 ? 8.968 0.188 -26.791 1.00 87.38 97 PRO A CA 1
ATOM 765 C C . PRO A 1 97 ? 8.414 1.281 -25.866 1.00 87.38 97 PRO A C 1
ATOM 767 O O . PRO A 1 97 ? 8.844 1.411 -24.719 1.00 87.38 97 PRO A O 1
ATOM 770 N N . GLY A 1 98 ? 7.426 2.042 -26.350 1.00 84.69 98 GLY A N 1
ATOM 771 C CA . GLY A 1 98 ? 6.788 3.122 -25.583 1.00 84.69 98 GLY A CA 1
ATOM 772 C C . GLY A 1 98 ? 6.263 2.659 -24.221 1.00 84.69 98 GLY A C 1
ATOM 773 O O . GLY A 1 98 ? 6.593 3.271 -23.213 1.00 84.69 98 GLY A O 1
ATOM 774 N N . ALA A 1 99 ? 5.568 1.519 -24.181 1.00 86.62 99 ALA A N 1
ATOM 775 C CA . ALA A 1 99 ? 5.073 0.912 -22.942 1.00 86.62 99 ALA A CA 1
ATOM 776 C C . ALA A 1 99 ? 6.184 0.635 -21.921 1.00 86.62 99 ALA A C 1
ATOM 778 O O . ALA A 1 99 ? 6.088 1.046 -20.767 1.00 86.62 99 ALA A O 1
ATOM 779 N N . VAL A 1 100 ? 7.294 0.034 -22.358 1.00 87.38 100 VAL A N 1
ATOM 780 C CA . VAL A 1 100 ? 8.437 -0.261 -21.479 1.00 87.38 100 VAL A CA 1
ATOM 781 C C . VAL A 1 100 ? 9.059 1.027 -20.931 1.00 87.38 100 VAL A C 1
ATOM 783 O O . VAL A 1 100 ? 9.405 1.083 -19.752 1.00 87.38 100 VAL A O 1
ATOM 786 N N . LYS A 1 101 ? 9.160 2.086 -21.749 1.00 87.25 101 LYS A N 1
ATOM 787 C CA . LYS A 1 101 ? 9.646 3.403 -21.295 1.00 87.25 101 LYS A CA 1
ATOM 788 C C . LYS A 1 101 ? 8.732 4.000 -20.231 1.00 87.25 101 LYS A C 1
ATOM 790 O O . LYS A 1 101 ? 9.229 4.411 -19.188 1.00 87.25 101 LYS A O 1
ATOM 795 N N . THR A 1 102 ? 7.424 4.011 -20.475 1.00 88.75 102 THR A N 1
ATOM 796 C CA . THR A 1 102 ? 6.429 4.581 -19.557 1.00 88.75 102 THR A CA 1
ATOM 797 C C . THR A 1 102 ? 6.400 3.833 -18.223 1.00 88.75 102 THR A C 1
ATOM 799 O O . THR A 1 102 ? 6.410 4.460 -17.164 1.00 88.75 102 THR A O 1
ATOM 802 N N . VAL A 1 103 ? 6.431 2.495 -18.253 1.00 89.62 103 VAL A N 1
ATOM 803 C CA . VAL A 1 103 ? 6.448 1.665 -17.037 1.00 89.62 103 VAL A CA 1
ATOM 804 C C . VAL A 1 103 ? 7.734 1.877 -16.242 1.00 89.62 103 VAL A C 1
ATOM 806 O O . VAL A 1 103 ? 7.683 2.086 -15.030 1.00 89.62 103 VAL A O 1
ATOM 809 N N . MET A 1 104 ? 8.891 1.880 -16.906 1.00 89.56 104 MET A N 1
ATOM 810 C CA . MET A 1 104 ? 10.166 2.091 -16.223 1.00 89.56 104 MET A CA 1
ATOM 811 C C . MET A 1 104 ? 10.325 3.517 -15.682 1.00 89.56 104 MET A C 1
ATOM 813 O O . MET A 1 104 ? 10.878 3.692 -14.596 1.00 89.56 104 MET A O 1
ATOM 817 N N . GLU A 1 105 ? 9.788 4.526 -16.372 1.00 89.38 105 GLU A N 1
ATOM 818 C CA . GLU A 1 105 ? 9.702 5.898 -15.861 1.00 89.38 105 GLU A CA 1
ATOM 819 C C . GLU A 1 105 ? 8.873 5.953 -14.570 1.00 89.38 105 GLU A C 1
ATOM 821 O O . GLU A 1 105 ? 9.327 6.520 -13.574 1.00 89.38 105 GLU A O 1
ATOM 826 N N . ALA A 1 106 ? 7.700 5.311 -14.546 1.00 89.69 106 ALA A N 1
ATOM 827 C CA . ALA A 1 106 ? 6.859 5.244 -13.352 1.00 89.69 106 ALA A CA 1
ATOM 828 C C . ALA A 1 106 ? 7.575 4.553 -12.177 1.00 89.69 106 ALA A C 1
ATOM 830 O O . ALA A 1 106 ? 7.526 5.050 -11.050 1.00 89.69 106 ALA A O 1
ATOM 831 N N . ILE A 1 107 ? 8.296 3.455 -12.437 1.00 89.88 107 ILE A N 1
ATOM 832 C CA . ILE A 1 107 ? 9.099 2.756 -11.421 1.00 89.88 107 ILE A CA 1
ATOM 833 C C . ILE A 1 107 ? 10.205 3.665 -10.875 1.00 89.88 107 ILE A C 1
ATOM 835 O O . ILE A 1 107 ? 10.365 3.758 -9.660 1.00 89.88 107 ILE A O 1
ATOM 839 N N . CYS A 1 108 ? 10.943 4.371 -11.737 1.00 90.19 108 CYS A N 1
ATOM 840 C CA . CYS A 1 108 ? 11.994 5.293 -11.294 1.00 90.19 108 CYS A CA 1
ATOM 841 C C . CYS A 1 108 ? 11.432 6.406 -10.399 1.00 90.19 108 CYS A C 1
ATOM 843 O O . CYS A 1 108 ? 12.014 6.710 -9.361 1.00 90.19 108 CYS A O 1
ATOM 845 N N . ILE A 1 109 ? 10.273 6.967 -10.755 1.00 88.75 109 ILE A N 1
ATOM 846 C CA . ILE A 1 109 ? 9.603 8.003 -9.955 1.00 88.75 109 ILE A CA 1
ATOM 847 C C . ILE A 1 109 ? 9.178 7.463 -8.586 1.00 88.75 109 ILE A C 1
ATOM 849 O O . ILE A 1 109 ? 9.363 8.148 -7.581 1.00 88.75 109 ILE A O 1
ATOM 853 N N . LEU A 1 110 ? 8.634 6.244 -8.529 1.00 88.62 110 LEU A N 1
ATOM 854 C CA . LEU A 1 110 ? 8.245 5.603 -7.268 1.00 88.62 110 LEU A CA 1
ATOM 855 C C . LEU A 1 110 ? 9.458 5.293 -6.382 1.00 88.62 110 LEU A C 1
ATOM 857 O O . LEU A 1 110 ? 9.392 5.464 -5.167 1.00 88.62 110 LEU A O 1
ATOM 861 N N . LEU A 1 111 ? 10.584 4.897 -6.975 1.00 88.19 111 LEU A N 1
ATOM 862 C CA . LEU A 1 111 ? 11.838 4.679 -6.249 1.00 88.19 111 LEU A CA 1
ATOM 863 C C . LEU A 1 111 ? 12.541 5.987 -5.839 1.00 88.19 111 LEU A C 1
ATOM 865 O O . LEU A 1 111 ? 13.544 5.934 -5.134 1.00 88.19 111 LEU A O 1
ATOM 869 N N . GLY A 1 112 ? 12.016 7.152 -6.235 1.00 85.50 112 GLY A N 1
ATOM 870 C CA . GLY A 1 112 ? 12.599 8.457 -5.915 1.00 85.50 112 GLY A CA 1
ATOM 871 C C . GLY A 1 112 ? 13.842 8.801 -6.739 1.00 85.50 112 GLY A C 1
ATOM 872 O O . GLY A 1 112 ? 14.584 9.716 -6.382 1.00 85.50 112 GLY A O 1
ATOM 873 N N . GLU A 1 113 ? 14.074 8.089 -7.840 1.00 86.69 113 GLU A N 1
ATOM 874 C CA . GLU A 1 113 ? 15.208 8.320 -8.726 1.00 86.69 113 GLU A CA 1
ATOM 875 C C . GLU A 1 113 ? 14.990 9.560 -9.596 1.00 86.69 113 GLU A C 1
ATOM 877 O O . GLU A 1 113 ? 13.882 9.859 -10.050 1.00 86.69 113 GLU A O 1
ATOM 882 N N . GLN A 1 114 ? 16.073 10.292 -9.856 1.00 80.19 114 GLN A N 1
ATOM 883 C CA . GLN A 1 114 ? 16.032 11.492 -10.687 1.00 80.19 114 GLN A CA 1
ATOM 884 C C . GLN A 1 114 ? 16.341 11.153 -12.147 1.00 80.19 114 GLN A C 1
ATOM 886 O O . GLN A 1 114 ? 17.265 10.395 -12.458 1.00 80.19 114 GLN A O 1
ATOM 891 N N . SER A 1 115 ? 15.581 11.750 -13.065 1.00 81.75 115 SER A N 1
ATOM 892 C CA . SER A 1 115 ? 15.879 11.682 -14.495 1.00 81.75 115 SER A CA 1
ATOM 893 C C . SER A 1 115 ? 17.215 12.340 -14.807 1.00 81.75 115 SER A C 1
ATOM 895 O O . SER A 1 115 ? 17.511 13.427 -14.298 1.00 81.75 115 SER A O 1
ATOM 897 N N . GLU A 1 116 ? 17.973 11.763 -15.730 1.00 77.94 116 GLU A N 1
ATOM 898 C CA . GLU A 1 116 ? 19.142 12.445 -16.268 1.00 77.94 116 GLU A CA 1
ATOM 899 C C . GLU A 1 116 ? 18.723 13.537 -17.250 1.00 77.94 116 GLU A C 1
ATOM 901 O O . GLU A 1 116 ? 17.875 13.335 -18.113 1.00 77.94 116 GLU A O 1
ATOM 906 N N . ARG A 1 117 ? 19.334 14.719 -17.149 1.00 76.50 117 ARG A N 1
ATOM 907 C CA . ARG A 1 117 ? 19.116 15.792 -18.125 1.00 76.50 117 ARG A CA 1
ATOM 908 C C . ARG A 1 117 ? 20.060 15.589 -19.299 1.00 76.50 117 ARG A C 1
ATOM 910 O O . ARG A 1 117 ? 21.263 15.801 -19.166 1.00 76.50 117 ARG A O 1
ATOM 917 N N . VAL A 1 118 ? 19.514 15.211 -20.448 1.00 73.06 118 VAL A N 1
ATOM 918 C CA . VAL A 1 118 ? 20.271 15.008 -21.686 1.00 73.06 118 VAL A CA 1
ATOM 919 C C . VAL A 1 118 ? 19.890 16.098 -22.682 1.00 73.06 118 VAL A C 1
ATOM 921 O O . VAL A 1 118 ? 18.728 16.479 -22.796 1.00 73.06 118 VAL A O 1
ATOM 924 N N . VAL A 1 119 ? 20.881 16.649 -23.381 1.00 73.81 119 VAL A N 1
ATOM 925 C CA . VAL A 1 119 ? 20.630 17.581 -24.485 1.00 73.81 119 VAL A CA 1
ATOM 926 C C . VAL A 1 119 ? 20.206 16.754 -25.688 1.00 73.81 119 VAL A C 1
ATOM 928 O O . VAL A 1 119 ? 20.957 15.890 -26.136 1.00 73.81 119 VAL A O 1
ATOM 931 N N . ASP A 1 120 ? 18.996 16.995 -26.175 1.00 68.75 120 ASP A N 1
ATOM 932 C CA . ASP A 1 120 ? 18.470 16.318 -27.347 1.00 68.75 120 ASP A CA 1
ATOM 933 C C . ASP A 1 120 ? 19.284 16.758 -28.580 1.00 68.75 120 ASP A C 1
ATOM 935 O O . ASP A 1 120 ? 19.311 17.953 -28.899 1.00 68.75 120 ASP A O 1
ATOM 939 N N . PRO A 1 121 ? 19.986 15.837 -29.266 1.00 66.81 121 PRO A N 1
ATOM 940 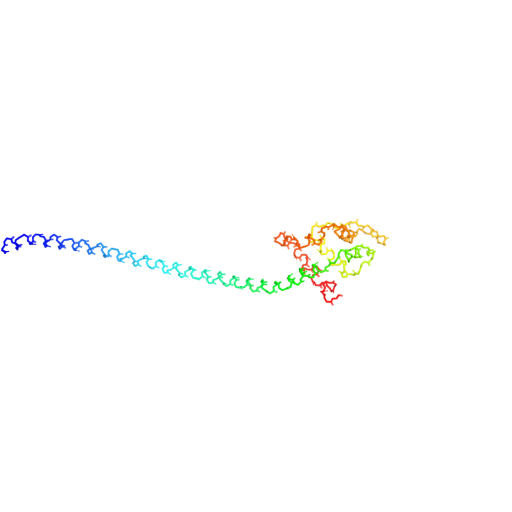C CA . PRO A 1 121 ? 20.864 16.187 -30.379 1.00 66.81 121 PRO A CA 1
ATOM 941 C C . PRO A 1 121 ? 20.108 16.749 -31.592 1.00 66.81 121 PRO A C 1
ATOM 943 O O . PRO A 1 121 ? 20.730 17.389 -32.434 1.00 66.81 121 PRO A O 1
ATOM 946 N N . ALA A 1 122 ? 18.787 16.544 -31.685 1.00 71.00 122 ALA A N 1
ATOM 947 C CA . ALA A 1 122 ? 17.973 17.044 -32.793 1.00 71.00 122 ALA A CA 1
ATOM 948 C C . ALA A 1 122 ? 17.426 18.463 -32.563 1.00 71.00 122 ALA A C 1
ATOM 950 O O . ALA A 1 122 ? 17.242 19.214 -33.518 1.00 71.00 122 ALA A O 1
ATOM 951 N N . THR A 1 123 ? 17.146 18.840 -31.313 1.00 73.12 123 THR A N 1
ATOM 952 C CA . THR A 1 123 ? 16.469 20.110 -30.984 1.00 73.12 123 THR A CA 1
ATOM 953 C C . THR A 1 123 ? 17.322 21.053 -30.137 1.00 73.12 123 THR A C 1
ATOM 955 O O . THR A 1 123 ? 16.942 22.204 -29.932 1.00 73.12 123 THR A O 1
ATOM 958 N N . GLY A 1 124 ? 18.464 20.585 -29.619 1.00 70.62 124 GLY A N 1
ATOM 959 C CA . GLY A 1 124 ? 19.327 21.336 -28.703 1.00 70.62 124 GLY A CA 1
ATOM 960 C C . GLY A 1 124 ? 18.696 21.598 -27.330 1.00 70.62 124 GLY A C 1
ATOM 961 O O . GLY A 1 124 ? 19.299 22.269 -26.491 1.00 70.62 124 GLY A O 1
ATOM 962 N N . GLN A 1 125 ? 17.490 21.082 -27.075 1.00 72.38 125 GLN A N 1
ATOM 963 C CA . GLN A 1 125 ? 16.759 21.297 -25.830 1.00 72.38 125 GLN A CA 1
ATOM 964 C C . GLN A 1 125 ? 17.166 20.274 -24.769 1.00 72.38 125 GLN A C 1
ATOM 966 O O . GLN A 1 125 ? 17.472 19.120 -25.064 1.00 72.38 125 GLN A O 1
ATOM 971 N N . ARG A 1 126 ? 17.157 20.691 -23.499 1.00 71.06 126 ARG A N 1
ATOM 972 C CA . ARG A 1 126 ? 17.391 19.786 -22.368 1.00 71.06 126 ARG A CA 1
ATOM 973 C C . ARG A 1 126 ? 16.128 18.966 -22.119 1.00 71.06 126 ARG A C 1
ATOM 975 O O . ARG A 1 126 ? 15.118 19.524 -21.702 1.00 71.06 126 ARG A O 1
ATOM 982 N N . LYS A 1 127 ? 16.206 17.658 -22.349 1.00 74.62 127 LYS A N 1
ATOM 983 C CA . LYS A 1 127 ? 15.132 16.696 -22.105 1.00 74.62 127 LYS A CA 1
ATOM 984 C C . LYS A 1 127 ? 15.484 15.799 -20.920 1.00 74.62 127 LYS A C 1
ATOM 986 O O . LYS A 1 127 ? 16.647 15.469 -20.695 1.00 74.62 127 LYS A O 1
ATOM 991 N N . GLU A 1 128 ? 14.468 15.415 -20.159 1.00 75.81 128 GLU A N 1
ATOM 992 C CA . GLU A 1 128 ? 14.590 14.384 -19.130 1.00 75.81 128 GLU A CA 1
ATOM 993 C C . GLU A 1 128 ? 14.663 13.007 -19.800 1.00 75.81 128 GLU A C 1
ATOM 995 O O . GLU A 1 128 ? 13.716 12.562 -20.451 1.00 75.81 128 GLU A O 1
ATOM 1000 N N . ASP A 1 129 ? 15.808 12.348 -19.666 1.00 81.25 129 ASP A N 1
ATOM 1001 C CA . ASP A 1 129 ? 16.032 10.973 -20.085 1.00 81.25 129 ASP A CA 1
ATOM 1002 C C . ASP A 1 129 ? 15.856 10.051 -18.877 1.00 81.25 129 ASP A C 1
ATOM 1004 O O . ASP A 1 129 ? 16.744 9.875 -18.037 1.00 81.25 129 ASP A O 1
ATOM 1008 N N . TRP A 1 130 ? 14.664 9.470 -18.791 1.00 85.69 130 TRP A N 1
ATOM 1009 C CA . TRP A 1 130 ? 14.330 8.469 -17.786 1.00 85.69 130 TRP A CA 1
ATOM 1010 C C . TRP A 1 130 ? 14.907 7.092 -18.121 1.00 85.69 130 TRP A C 1
ATOM 1012 O O . TRP A 1 130 ? 15.039 6.260 -17.223 1.00 85.69 130 TRP A O 1
ATOM 1022 N N . TRP A 1 131 ? 15.287 6.826 -19.378 1.00 88.75 131 TRP A N 1
ATOM 1023 C CA . TRP A 1 131 ? 15.753 5.501 -19.784 1.00 88.75 131 TRP A CA 1
ATOM 1024 C C . TRP A 1 131 ? 17.145 5.193 -19.241 1.00 88.75 131 TRP A C 1
ATOM 1026 O O . TRP A 1 131 ? 17.369 4.095 -18.738 1.00 88.75 131 TRP A O 1
ATOM 1036 N N . LYS A 1 132 ? 18.064 6.163 -19.239 1.00 86.44 132 LYS A N 1
ATOM 1037 C CA . LYS A 1 132 ? 19.386 5.974 -18.613 1.00 86.44 132 LYS A CA 1
ATOM 1038 C C . LYS A 1 132 ? 19.286 5.654 -17.124 1.00 86.44 132 LYS A C 1
ATOM 1040 O O . LYS A 1 132 ? 19.908 4.699 -16.653 1.00 86.44 132 LYS A O 1
ATOM 1045 N N . THR A 1 133 ? 18.451 6.398 -16.399 1.00 88.56 133 THR A N 1
ATOM 1046 C CA . THR A 1 133 ? 18.154 6.122 -14.987 1.00 88.56 133 THR A CA 1
ATOM 1047 C C . THR A 1 133 ? 17.530 4.731 -14.829 1.00 88.56 133 THR A C 1
ATOM 1049 O O . THR A 1 133 ? 17.977 3.944 -13.997 1.00 88.56 133 THR A O 1
ATOM 1052 N N . SER A 1 134 ? 16.588 4.367 -15.702 1.00 90.00 134 SER A N 1
ATOM 1053 C CA . SER A 1 134 ? 15.954 3.042 -15.724 1.00 90.00 134 SER A CA 1
ATOM 1054 C C . SER A 1 134 ? 16.962 1.909 -15.931 1.00 90.00 134 SER A C 1
ATOM 1056 O O . SER A 1 134 ? 16.918 0.908 -15.222 1.00 90.00 134 SER A O 1
ATOM 1058 N N . GLN A 1 135 ? 17.922 2.062 -16.847 1.00 89.44 135 GLN A N 1
ATOM 1059 C CA . GLN A 1 135 ? 18.978 1.072 -17.087 1.00 89.44 135 GLN A CA 1
ATOM 1060 C C . GLN A 1 135 ? 19.901 0.888 -15.877 1.00 89.44 135 GLN A C 1
ATOM 1062 O O . GLN A 1 135 ? 20.379 -0.226 -15.633 1.00 89.44 135 GLN A O 1
ATOM 1067 N N . ARG A 1 136 ? 20.156 1.960 -15.114 1.00 89.06 136 ARG A N 1
ATOM 1068 C CA . ARG A 1 136 ? 20.899 1.886 -13.848 1.00 89.06 136 ARG A CA 1
ATOM 1069 C C . ARG A 1 136 ? 20.114 1.090 -12.813 1.00 89.06 136 ARG A C 1
ATOM 1071 O O . ARG A 1 136 ? 20.663 0.150 -12.245 1.00 89.06 136 ARG A O 1
ATOM 1078 N N . VAL A 1 137 ? 18.834 1.415 -12.636 1.00 89.94 137 VAL A N 1
ATOM 1079 C CA . VAL A 1 137 ? 17.931 0.721 -11.709 1.00 89.94 137 VAL A CA 1
ATOM 1080 C C . VAL A 1 137 ? 17.846 -0.773 -12.049 1.00 89.94 137 VAL A C 1
ATOM 1082 O O . VAL A 1 137 ? 18.093 -1.604 -11.176 1.00 89.94 137 VAL A O 1
ATOM 1085 N N . LEU A 1 138 ? 17.634 -1.125 -13.323 1.00 89.25 138 LEU A N 1
ATOM 1086 C CA . LEU A 1 138 ? 17.635 -2.515 -13.814 1.00 89.25 138 LEU A CA 1
ATOM 1087 C C . LEU A 1 138 ? 18.977 -3.232 -13.633 1.00 89.25 138 LEU A C 1
ATOM 1089 O O . LEU A 1 138 ? 19.025 -4.454 -13.545 1.00 89.25 138 LEU A O 1
ATOM 1093 N N . GLY A 1 139 ? 20.084 -2.489 -13.592 1.00 86.12 139 GLY A N 1
ATOM 1094 C CA . GLY A 1 139 ? 21.415 -3.034 -13.336 1.00 86.12 139 GLY A CA 1
ATOM 1095 C C . GLY A 1 139 ? 21.674 -3.404 -11.876 1.00 86.12 139 GLY A C 1
ATOM 1096 O O . GLY A 1 139 ? 22.712 -3.999 -11.589 1.00 86.12 139 GLY A O 1
ATOM 1097 N N . THR A 1 140 ? 20.769 -3.056 -10.963 1.00 87.69 140 THR A N 1
ATOM 1098 C CA . THR A 1 140 ? 20.926 -3.330 -9.534 1.00 87.69 140 THR A CA 1
ATOM 1099 C C . THR A 1 140 ? 20.715 -4.817 -9.271 1.00 87.69 140 THR A C 1
ATOM 1101 O O . THR A 1 140 ? 19.670 -5.364 -9.614 1.00 87.69 140 THR A O 1
ATOM 1104 N N . GLN A 1 141 ? 21.666 -5.472 -8.594 1.00 81.94 141 GLN A N 1
ATOM 1105 C CA . GLN A 1 141 ? 21.587 -6.913 -8.283 1.00 81.94 141 GLN A CA 1
ATOM 1106 C C . GLN A 1 141 ? 20.306 -7.303 -7.528 1.00 81.94 141 GLN A C 1
ATOM 1108 O O . GLN A 1 141 ? 19.828 -8.425 -7.650 1.00 81.94 141 GLN A O 1
ATOM 1113 N N . ASN A 1 142 ? 19.736 -6.361 -6.775 1.00 85.62 142 ASN A N 1
ATOM 1114 C CA . ASN A 1 142 ? 18.543 -6.558 -5.962 1.00 85.62 142 ASN A CA 1
ATOM 1115 C C . ASN A 1 142 ? 17.286 -5.901 -6.549 1.00 85.62 142 ASN A C 1
ATOM 1117 O O . ASN A 1 142 ? 16.326 -5.745 -5.810 1.00 85.62 142 ASN A O 1
ATOM 1121 N N . PHE A 1 143 ? 17.247 -5.532 -7.835 1.00 88.44 143 PHE A N 1
ATOM 1122 C CA . PHE A 1 143 ? 16.106 -4.815 -8.428 1.00 88.44 143 PHE A CA 1
ATOM 1123 C C . PHE A 1 143 ? 14.741 -5.459 -8.110 1.00 88.44 143 PHE A C 1
ATOM 1125 O O . PHE A 1 143 ? 13.875 -4.804 -7.532 1.00 88.44 143 PHE A O 1
ATOM 1132 N N . LEU A 1 144 ? 14.574 -6.759 -8.387 1.00 87.81 144 LEU A N 1
ATOM 1133 C CA . LEU A 1 144 ? 13.334 -7.486 -8.073 1.00 87.81 144 LEU A CA 1
ATOM 1134 C C . LEU A 1 144 ? 13.022 -7.491 -6.575 1.00 87.81 144 LEU A C 1
ATOM 1136 O O . LEU A 1 144 ? 11.880 -7.285 -6.171 1.00 87.81 144 LEU A O 1
ATOM 1140 N N . LYS A 1 145 ? 14.047 -7.689 -5.741 1.00 88.94 145 LYS A N 1
ATOM 1141 C CA . LYS A 1 145 ? 13.893 -7.685 -4.286 1.00 88.94 145 LYS A CA 1
ATOM 1142 C C . LYS A 1 145 ? 13.447 -6.311 -3.790 1.00 88.94 145 LYS A C 1
ATOM 1144 O O . LYS A 1 145 ? 12.539 -6.248 -2.975 1.00 88.94 145 LYS A O 1
ATOM 1149 N N . THR A 1 146 ? 14.023 -5.233 -4.318 1.00 89.69 146 THR A N 1
ATOM 1150 C CA . THR A 1 146 ? 13.648 -3.852 -4.001 1.00 89.69 146 THR A CA 1
ATOM 1151 C C . THR A 1 146 ? 12.191 -3.574 -4.352 1.00 89.69 146 THR A C 1
ATOM 1153 O O . THR A 1 146 ? 11.506 -2.932 -3.563 1.00 89.69 146 THR A O 1
ATOM 1156 N N . LEU A 1 147 ? 11.699 -4.087 -5.486 1.00 88.69 147 LEU A N 1
ATOM 1157 C CA . LEU A 1 147 ? 10.288 -3.969 -5.862 1.00 88.69 147 LEU A CA 1
ATOM 1158 C C . LEU A 1 147 ? 9.365 -4.769 -4.927 1.00 88.69 147 LEU A C 1
ATOM 1160 O O . LEU A 1 147 ? 8.333 -4.254 -4.505 1.00 88.69 147 LEU A O 1
ATOM 1164 N N . LEU A 1 148 ? 9.747 -5.996 -4.552 1.00 87.31 148 LEU A N 1
ATOM 1165 C CA . LEU A 1 148 ? 8.975 -6.840 -3.627 1.00 87.31 148 LEU A CA 1
ATOM 1166 C C . LEU A 1 148 ? 8.919 -6.264 -2.205 1.00 87.31 148 LEU A C 1
ATOM 1168 O O . LEU A 1 148 ? 7.888 -6.344 -1.540 1.00 87.31 148 LEU A O 1
ATOM 1172 N N . THR A 1 149 ? 10.022 -5.681 -1.731 1.00 88.44 149 THR A N 1
ATOM 1173 C CA . THR A 1 149 ? 10.132 -5.092 -0.388 1.00 88.44 149 THR A CA 1
ATOM 1174 C C . THR A 1 149 ? 9.859 -3.590 -0.372 1.00 88.44 149 THR A C 1
ATOM 1176 O O . THR A 1 149 ? 10.202 -2.918 0.601 1.00 88.44 149 THR A O 1
ATOM 1179 N N . TYR A 1 150 ? 9.299 -3.035 -1.449 1.00 88.62 150 TYR A N 1
ATOM 1180 C CA . TYR A 1 150 ? 9.040 -1.606 -1.543 1.00 88.62 150 TYR A CA 1
ATOM 1181 C C . TYR A 1 150 ? 8.025 -1.161 -0.482 1.00 88.62 150 TYR A C 1
ATOM 1183 O O . TYR A 1 150 ? 6.971 -1.780 -0.289 1.00 88.62 150 TYR A O 1
ATOM 1191 N N . LYS A 1 151 ? 8.350 -0.066 0.209 1.00 85.19 151 LYS A N 1
ATOM 1192 C CA . LYS A 1 151 ? 7.544 0.482 1.299 1.00 85.19 151 LYS A CA 1
ATOM 1193 C C . LYS A 1 151 ? 6.387 1.315 0.754 1.00 85.19 151 LYS A C 1
ATOM 1195 O O . LYS A 1 151 ? 6.510 2.511 0.510 1.00 85.19 151 LYS A O 1
ATOM 1200 N N . ARG A 1 152 ? 5.249 0.652 0.573 1.00 81.62 152 ARG A N 1
ATOM 1201 C CA . ARG A 1 152 ? 4.031 1.229 -0.015 1.00 81.62 152 ARG A CA 1
ATOM 1202 C C . ARG A 1 152 ? 3.365 2.289 0.867 1.00 81.62 152 ARG A C 1
ATOM 1204 O O . ARG A 1 152 ? 2.730 3.191 0.333 1.00 81.62 152 ARG A O 1
ATOM 1211 N N . ASP A 1 153 ? 3.570 2.217 2.179 1.00 81.94 153 ASP A N 1
ATOM 1212 C CA . ASP A 1 153 ? 2.966 3.145 3.144 1.00 81.94 153 ASP A CA 1
ATOM 1213 C C . ASP A 1 153 ? 3.727 4.478 3.249 1.00 81.94 153 ASP A C 1
ATOM 1215 O O . ASP A 1 153 ? 3.207 5.456 3.776 1.00 81.94 153 ASP A O 1
ATOM 1219 N N . GLU A 1 154 ? 4.954 4.544 2.717 1.00 83.94 154 GLU A N 1
ATOM 1220 C CA . GLU A 1 154 ? 5.806 5.743 2.755 1.00 83.94 154 GLU A CA 1
ATOM 1221 C C . GLU A 1 154 ? 5.706 6.588 1.462 1.00 83.94 154 GLU A C 1
ATOM 1223 O O . GLU A 1 154 ? 6.452 7.554 1.284 1.00 83.94 154 GLU A O 1
ATOM 1228 N N . ILE A 1 155 ? 4.787 6.262 0.541 1.00 86.06 155 ILE A N 1
ATOM 1229 C CA . ILE A 1 155 ? 4.634 7.002 -0.722 1.00 86.06 155 ILE A CA 1
ATOM 12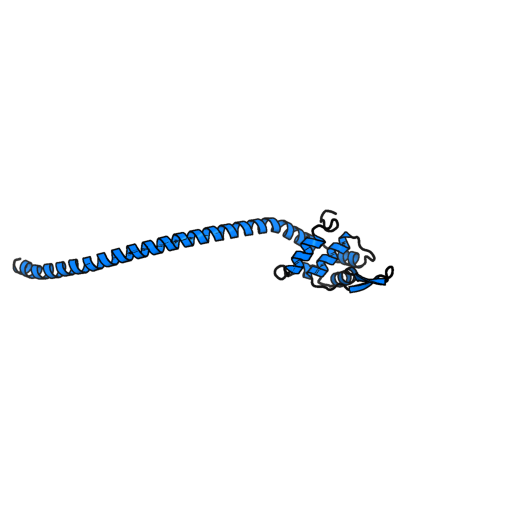30 C C . ILE A 1 155 ? 3.988 8.366 -0.458 1.00 86.06 155 ILE A C 1
ATOM 1232 O O . ILE A 1 155 ? 2.870 8.464 0.047 1.00 86.06 155 ILE A O 1
ATOM 1236 N N . SER A 1 156 ? 4.655 9.440 -0.885 1.00 87.75 156 SER A N 1
ATOM 1237 C CA . SER A 1 156 ? 4.112 10.795 -0.748 1.00 87.75 156 SER A CA 1
ATOM 1238 C C . SER A 1 156 ? 2.799 10.971 -1.541 1.00 87.75 156 SER A C 1
ATOM 1240 O O . SER A 1 156 ? 2.715 10.544 -2.701 1.00 87.75 156 SER A O 1
ATOM 1242 N N . PRO A 1 157 ? 1.789 11.680 -0.991 1.00 87.38 157 PRO A N 1
ATOM 1243 C CA . PRO A 1 157 ? 0.540 11.959 -1.704 1.00 87.38 157 PRO A CA 1
ATOM 1244 C C . PRO A 1 157 ? 0.752 12.689 -3.038 1.00 87.38 157 PRO A C 1
ATOM 1246 O O . PRO A 1 157 ? 0.016 12.464 -3.999 1.00 87.38 157 PRO A O 1
ATOM 1249 N N . ALA A 1 158 ? 1.786 13.532 -3.126 1.00 87.44 158 ALA A N 1
ATOM 1250 C CA . ALA A 1 158 ? 2.129 14.248 -4.351 1.00 87.44 158 ALA A CA 1
ATOM 1251 C C . ALA A 1 158 ? 2.648 13.302 -5.448 1.00 87.44 158 ALA A C 1
ATOM 1253 O O . ALA A 1 158 ? 2.279 13.453 -6.615 1.00 87.44 158 ALA A O 1
ATOM 1254 N N . LEU A 1 159 ? 3.459 12.302 -5.081 1.00 86.12 159 LEU A N 1
ATOM 1255 C CA . LEU A 1 159 ? 3.917 11.267 -6.014 1.00 86.12 159 LEU A CA 1
ATOM 1256 C C . LEU A 1 159 ? 2.746 10.399 -6.479 1.00 86.12 159 LEU A C 1
ATOM 1258 O O . LEU A 1 159 ? 2.588 10.184 -7.679 1.00 86.12 159 LEU A O 1
ATOM 1262 N N . MET A 1 160 ? 1.879 9.977 -5.554 1.00 87.25 160 MET A N 1
ATOM 1263 C CA . MET A 1 160 ? 0.692 9.184 -5.882 1.00 87.25 160 MET A CA 1
ATOM 1264 C C . MET A 1 160 ? -0.231 9.922 -6.860 1.00 87.25 160 MET A C 1
ATOM 1266 O O . MET A 1 160 ? -0.687 9.344 -7.848 1.00 87.25 160 MET A O 1
ATOM 1270 N N . LYS A 1 161 ? -0.462 11.220 -6.627 1.00 88.44 161 LYS A N 1
ATOM 1271 C CA . LYS A 1 161 ? -1.245 12.074 -7.525 1.00 88.44 161 LYS A CA 1
ATOM 1272 C C . LYS A 1 161 ? -0.622 12.141 -8.921 1.00 88.44 161 LYS A C 1
ATOM 1274 O O . LYS A 1 161 ? -1.314 11.899 -9.905 1.00 88.44 161 LYS A O 1
ATOM 1279 N N . ARG A 1 162 ? 0.693 12.369 -9.009 1.00 87.62 162 ARG A N 1
ATOM 1280 C CA . ARG A 1 162 ? 1.423 12.386 -10.287 1.00 87.62 162 ARG A CA 1
ATOM 1281 C C . ARG A 1 162 ? 1.282 11.066 -11.052 1.00 87.62 162 ARG A C 1
ATOM 1283 O O . ARG A 1 162 ? 1.084 11.099 -12.263 1.00 87.62 162 ARG A O 1
ATOM 1290 N N . ILE A 1 163 ? 1.360 9.922 -10.367 1.00 88.56 163 ILE A N 1
ATOM 1291 C CA . ILE A 1 163 ? 1.179 8.606 -10.999 1.00 88.56 163 ILE A CA 1
ATOM 1292 C C . ILE A 1 163 ? -0.245 8.445 -11.550 1.00 88.56 163 ILE A C 1
ATOM 1294 O O . ILE A 1 163 ? -0.416 8.076 -12.714 1.00 88.56 163 ILE A O 1
ATOM 1298 N N . ARG A 1 164 ? -1.258 8.781 -10.743 1.00 87.00 164 ARG A N 1
ATOM 1299 C CA . ARG A 1 164 ? -2.677 8.677 -11.121 1.00 87.00 164 ARG A CA 1
ATOM 1300 C C . ARG A 1 164 ? -3.061 9.586 -12.284 1.00 87.00 164 ARG A C 1
ATOM 1302 O O . ARG A 1 164 ? -3.850 9.180 -13.123 1.00 87.00 164 ARG A O 1
ATOM 1309 N N . GLU A 1 165 ? -2.514 10.794 -12.345 1.00 88.06 165 GLU A N 1
ATOM 1310 C CA . GLU A 1 165 ? -2.881 11.765 -13.380 1.00 88.06 165 GLU A CA 1
ATOM 1311 C C . GLU A 1 165 ? -2.108 11.561 -14.685 1.00 88.06 165 GLU A C 1
ATOM 1313 O O . GLU A 1 165 ? -2.670 11.751 -15.760 1.00 88.06 165 GLU A O 1
ATOM 1318 N N . LYS A 1 166 ? -0.825 11.180 -14.612 1.00 85.56 166 LYS A N 1
ATOM 1319 C CA . LYS A 1 166 ? 0.046 11.115 -15.794 1.00 85.56 166 LYS A CA 1
ATOM 1320 C C . LYS A 1 166 ? 0.153 9.715 -16.408 1.00 85.56 166 LYS A C 1
ATOM 1322 O O . LYS A 1 166 ? 0.257 9.627 -17.624 1.00 85.56 166 LYS A O 1
ATOM 1327 N N . TYR A 1 167 ? 0.153 8.646 -15.605 1.00 86.88 167 TYR A N 1
ATOM 1328 C CA . TYR A 1 167 ? 0.491 7.294 -16.087 1.00 86.88 167 TYR A CA 1
ATOM 1329 C C . TYR A 1 167 ? -0.719 6.366 -16.156 1.00 86.88 167 TYR A C 1
ATOM 1331 O O . TYR A 1 167 ? -0.885 5.686 -17.155 1.00 86.88 167 TYR A O 1
ATOM 1339 N N . VAL A 1 168 ? -1.605 6.369 -15.156 1.00 85.25 168 VAL A N 1
ATOM 1340 C CA . VAL A 1 168 ? -2.822 5.529 -15.175 1.00 85.25 168 VAL A CA 1
ATOM 1341 C C . VAL A 1 168 ? -3.706 5.735 -16.423 1.00 85.25 168 VAL A C 1
ATOM 1343 O O . VAL A 1 168 ? -4.203 4.737 -16.942 1.00 85.25 168 VAL A O 1
ATOM 1346 N N . PRO A 1 169 ? -3.912 6.962 -16.949 1.00 86.81 169 PRO A N 1
ATOM 1347 C CA . PRO A 1 169 ? -4.685 7.150 -18.178 1.00 86.81 169 PRO A CA 1
ATOM 1348 C C . PRO A 1 169 ? -3.877 6.915 -19.467 1.00 86.81 169 PRO A C 1
ATOM 1350 O O . PRO A 1 169 ? -4.458 6.975 -20.551 1.00 86.81 169 PRO A O 1
ATOM 1353 N N . ASP A 1 170 ? -2.559 6.687 -19.389 1.00 85.12 170 ASP A N 1
ATOM 1354 C CA . ASP A 1 170 ? -1.717 6.502 -20.574 1.00 85.12 170 ASP A CA 1
ATOM 1355 C C . ASP A 1 170 ? -2.079 5.175 -21.277 1.00 85.12 170 ASP A C 1
ATOM 1357 O O . ASP A 1 170 ? -2.037 4.110 -20.652 1.00 85.12 170 ASP A O 1
ATOM 1361 N N . PRO A 1 171 ? -2.398 5.186 -22.586 1.00 83.00 171 PRO A N 1
ATOM 1362 C CA . PRO A 1 171 ? -2.682 3.969 -23.347 1.00 83.00 171 PRO A CA 1
ATOM 1363 C C . PRO A 1 171 ? -1.545 2.939 -23.358 1.00 83.00 171 PRO A C 1
ATOM 1365 O O . PRO A 1 171 ? -1.804 1.776 -23.663 1.00 83.00 171 PRO A O 1
ATOM 1368 N N . ASN A 1 172 ? -0.310 3.364 -23.076 1.00 82.62 172 ASN A N 1
ATOM 1369 C CA . ASN A 1 172 ? 0.881 2.522 -22.971 1.00 82.62 172 ASN A CA 1
ATOM 1370 C C . ASN A 1 172 ? 1.097 1.954 -21.554 1.00 82.62 172 ASN A C 1
ATOM 1372 O O . ASN A 1 172 ? 2.076 1.247 -21.330 1.00 82.62 172 ASN A O 1
ATOM 1376 N N . PHE A 1 173 ? 0.220 2.270 -20.597 1.00 82.88 173 PHE A N 1
ATOM 1377 C CA . PHE A 1 173 ? 0.256 1.795 -19.210 1.00 82.88 173 PHE A CA 1
ATOM 1378 C C . PHE A 1 173 ? -0.934 0.862 -18.912 1.00 82.88 173 PHE A C 1
ATOM 1380 O O . PHE A 1 173 ? -1.514 0.871 -17.827 1.00 82.88 173 PHE A O 1
ATOM 1387 N N . GLN A 1 174 ? -1.331 0.064 -19.905 1.00 79.69 174 GLN A N 1
ATOM 1388 C CA . GLN A 1 174 ? -2.386 -0.940 -19.778 1.00 79.69 174 GLN A CA 1
ATOM 1389 C C . GLN A 1 174 ? -1.758 -2.338 -19.716 1.00 79.69 174 GLN A C 1
ATOM 1391 O O . GLN A 1 174 ? -0.911 -2.634 -20.551 1.00 79.69 174 GLN A O 1
ATOM 1396 N N . PRO A 1 175 ? -2.162 -3.203 -18.768 1.00 72.06 175 PRO A N 1
ATOM 1397 C CA . PRO A 1 175 ? -1.553 -4.524 -18.586 1.00 72.06 175 PRO A CA 1
ATOM 1398 C C . PRO A 1 175 ? -1.804 -5.493 -19.754 1.00 72.06 175 PRO A C 1
ATOM 1400 O O . PRO A 1 175 ? -1.057 -6.453 -19.905 1.00 72.06 175 PRO A O 1
ATOM 1403 N N . ASP A 1 176 ? -2.835 -5.241 -20.568 1.00 67.62 176 ASP A N 1
ATOM 1404 C CA . ASP A 1 176 ? -3.267 -6.116 -21.667 1.00 67.62 176 ASP A CA 1
ATOM 1405 C C . ASP A 1 176 ? -2.676 -5.728 -23.042 1.00 67.62 176 ASP A C 1
ATOM 1407 O O . ASP A 1 176 ? -3.072 -6.294 -24.064 1.00 67.62 176 ASP A O 1
ATOM 1411 N N . LYS A 1 177 ? -1.765 -4.746 -23.091 1.00 50.88 177 LYS A N 1
ATOM 1412 C CA . LYS A 1 177 ? -1.086 -4.270 -24.311 1.00 50.88 177 LYS A CA 1
ATOM 1413 C C . LYS A 1 177 ? 0.419 -4.470 -24.233 1.00 50.88 177 LYS A C 1
ATOM 1415 O O . LYS A 1 177 ? 0.995 -4.799 -25.293 1.00 50.88 177 LYS A O 1
#

Organism: NCBI:txid392030

Radius of gyration: 38.26 Å; chains: 1; bounding box: 64×37×115 Å

Foldseek 3Di:
DVVVVVVVVVVVVVVVVVVVVVVVVVVVVVVVVVVVVVVVVVVVVVVVVVVVVVVVVVVVVVVVCVVCVVVVVVVLVVLVVDDLVNLVVLLPDPDDDPLSQLVLLLVCLLVVHFFDFDQDPVPRDTDGHSSVVSSVLSPDPCNSVCVNPPDPVPGDPVSVVCCVPPRVPDPSNDPVD

Sequence (177 aa):
MQKTLENLQPQLVEMDKKVDETLVIVEREKTEAVRQEQIVRVDEEKANEQKASADQIKAECDLELEAAMPAFKRATEALNTIKPEQIAEMKAMKNPPGAVKTVMEAICILLGEQSERVVDPATGQRKEDWWKTSQRVLGTQNFLKTLLTYKRDEISPALMKRIREKYVPDPNFQPDK

Secondary structure (DSSP, 8-state):
-HHHHHHHHHHHHHHHHHHHHHHHHHHHHHHHHHHHHHHHHHHHHHHHHHHHHHHHHHHHHHHHHHHHHHHHHHHHHHHHH--HHHHHHHHH-SS--HHHHHHHHHHHHHTTPPPEEEE-TTT--EEEEHHHHHHHHHT-TTHHHHHHT--GGG--HHHHHHHHHHTTT-TTS-TT-

=== Feature glossary ===
Feature key, reading from the visual/contextual features back to the raw sequence:

Rendered structure images. Structure images are PyMOL renders from six orthogonal camera directions. Cartoon representation draws helices as coils and strands as arrows; sticks shows the backbone as bonds; surface shows the solvent-excluded envelope. Rainbow coloring maps sequence position to hue (blue→red, N→C); chain coloring assigns a distinct color per polypeptide.

Contact-map, Ramachandran, and PAE plots. Three diagnostic plots accompany the record. The Cα contact map visualizes the tertiary structure as a 2D adjacency matrix (8 Å cutoff, sequence-local contacts suppressed). The Ramachandran plot shows the distribution of backbone (φ, ψ) torsions, with points in the α and β basins reflecting secondary structure content. The PAE plot shows AlphaFold's inter-residue confidence as a color matrix.

InterPro / GO / CATH / organism. The annotation block draws on four external resources. InterPro: which protein families and domains the sequence belongs to. GO: standardized terms for what the protein does, what process it participates in, and where in the cell it acts. CATH: which structural fold it has in the CATH hierarchy. Organism: the species of origin.

Nearest PDB structures. Structural nearest neighbors (via Foldseek easy-search vs the PDB). Reported per hit: target PDB id, E-value, and alignment TM-score. A TM-score above ~0.5 is the conventional threshold for 'same fold'.

Predicted aligned error. Predicted aligned error is AlphaFold's pairwise confidence. Unlike pLDDT (per-residue), PAE is per-residue-pair and captures whether two parts of the structure are correctly placed relative to each other. Units are ångströms of expected positional error.

Solvent-accessible surface area. SASA measures how much of the protein is reachable by solvent. It is computed by rolling a water-sized probe over the atomic surface and summing the exposed area (Å²). Per-residue SASA distinguishes core (buried, low SASA) from surface (exposed, high SASA) residues; total SASA is a whole-molecule size measure.

B-factor. Crystallographic B-factors measure how much each atom's electron density is smeared out, in Å². They rise in mobile loops and surface residues and fall in the buried interior. In AlphaFold models this column is repurposed to hold pLDDT instead.

pLDDT. For AlphaFold models, the B-factor field carries pLDDT — the model's own estimate of local accuracy on a 0–100 scale. Regions with pLDDT<50 should be treated as essentially unmodeled; they often correspond to intrinsically disordered segments.

Backbone torsions (φ/ψ). φ (phi) and ψ (psi) are the two rotatable backbone dihedrals per residue: φ is the C(i-1)–N–Cα–C torsion, ψ is the N–Cα–C–N(i+1) torsion, both in degrees on (−180°, 180°]. α-helical residues cluster near (−60°, −45°); β-strand residues near (−120°, +130°). A Ramachandran plot is simply a scatter of (φ, ψ) for every residue.

Radius of gyration, Cα contacts, bounding box. Radius of gyration (Rg) is the root-mean-square distance of Cα atoms from their centroid — a single number for overall size and compactness. A globular domain of N residues has Rg ≈ 2.2·N^0.38 Å; an extended or disordered chain has a much larger Rg. The Cα contact count is the number of residue pairs whose Cα atoms are within 8 Å and are more than four positions apart in sequence — a standard proxy for tertiary packing density. The bounding box is the smallest axis-aligned box enclosing all Cα atoms.

Secondary structure (3-state, P-SEA). Three-state secondary structure (P-SEA) collapses the eight DSSP classes into helix (a), strand (b), and coil (c). P-SEA assigns these from Cα geometry alone — distances and angles — without requiring backbone oxygens, so it works on any Cα trace.

Secondary structure (8-state, DSSP). Secondary structure is the local, repeating backbone conformation. DSSP classifies it into eight states by reading the hydrogen-bond network: three helix types (H, G, I), two β types (E, B), two non-regular types (T, S), and unstructured coil (-).

Foldseek 3Di. The Foldseek 3Di string encodes local tertiary geometry as a 20-letter alphabet — one character per residue — derived from the relative positions of nearby Cα atoms. Unlike the amino-acid sequence, 3Di is a direct function of the 3D structure, so two proteins with the same fold have similar 3Di strings even at low sequence identity.

mmCIF coordinates. Structure coordinates are given as an mmCIF _atom_site loop: one row per atom with element, residue name, chain id, sequence number, and x/y/z position in Å. Only the four main-chain atoms per residue are included here; side chains are omitted to keep the record compact.

Sequence. This is the polypeptide sequence — one letter per residue, N-terminus first. Length ranges from a few dozen residues for small domains to over a thousand for large multi-domain proteins.